Protein AF-A0A6A7ZV38-F1 (afdb_monomer_lite)

Secondary structure (DSSP, 8-state):
------------------HHHHHHHHHHHHHHHHHHHHHHHHHHHHHHHHHHHHHHHHHHHHHHHHHHHHH-GGGGS--HHHHHHHHHHHHHHHHHHHHHHHHHHHHHHHHHHTT--GGG-HHHHHHHHHHHHHHHHHHHT-HHHHHHHHHHGGGT--------S-HHHHHHHHHHHHHHHHHHHHHHHHHHHHHHHHHHHHHHTT-

pLDDT: mean 76.81, std 16.11, range [36.56, 96.31]

Foldseek 3Di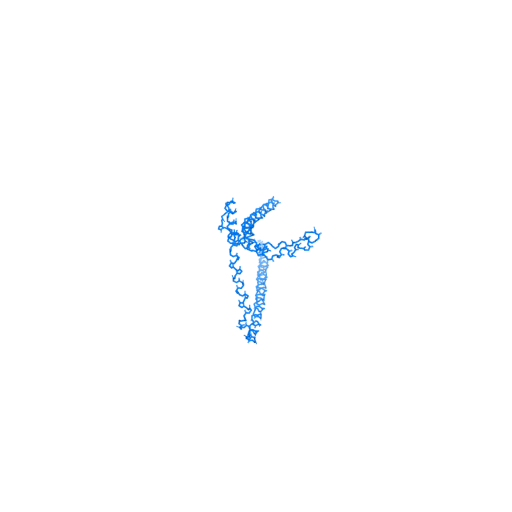:
DDDDDDDDDDDDPDDDDPPPVVVVVVVVVVVVVVVVVVVVVVVVVVVVVVVVVVVVVVVVVVVVVVVVCVVCVVVVVCDPVNVVVVVVVVVLVVVLVLLLVLLLVLQVVLCVVVVHDCVVVVVLSNVSSVQLSVVLCCLQVCVVVVVCVVVVVVVVPPDSPNCHDDPVSVVVSSVVSSVSSNVSNVVVVVVVVVVVVVVVVVVVVVD

Organism: Rhizobium meliloti (NCBI:txid382)

Sequence (207 aa):
MSIKQDAVADNKVAEFPHTESAAVADIVHDDAYFRERRAEYELRQAEIRKTMSMALVLGLIFTALFWISFHNPEIYLVKAETLTIINSGYNAIILLTIPFLLGVVGAISRLLLSGVRVIQEVSLVIGSGLMAAFSWVGIKSGVLMAVIAPHLEKQGLAEPAQISSSPSDFYTLMLVAVFVGMFSTNLYLFISQRVDQLSQKASDKRR

Structure (mmCIF, N/CA/C/O backbone):
data_AF-A0A6A7ZV38-F1
#
_entry.id   AF-A0A6A7ZV38-F1
#
loop_
_atom_site.group_PDB
_atom_site.id
_atom_site.type_symbol
_atom_site.label_atom_id
_atom_site.label_alt_id
_atom_site.label_comp_id
_atom_site.label_asym_id
_atom_site.label_entity_id
_atom_site.label_seq_id
_atom_site.pdbx_PDB_ins_code
_atom_site.Cartn_x
_atom_site.Cartn_y
_atom_site.Cartn_z
_atom_site.occupancy
_atom_site.B_iso_or_equiv
_atom_site.auth_seq_id
_atom_site.auth_comp_id
_atom_site.auth_asym_id
_atom_site.auth_atom_id
_atom_site.pdbx_PDB_model_num
ATOM 1 N N . MET A 1 1 ? 57.336 -57.965 -84.923 1.00 37.25 1 MET A N 1
ATOM 2 C CA . MET A 1 1 ? 57.913 -59.225 -84.412 1.00 37.25 1 MET A CA 1
ATOM 3 C C . MET A 1 1 ? 57.790 -59.186 -82.893 1.00 37.25 1 MET A C 1
ATOM 5 O O . MET A 1 1 ? 58.196 -58.198 -82.303 1.00 37.25 1 MET A O 1
ATOM 9 N N . SER A 1 2 ? 57.097 -60.176 -82.325 1.00 39.00 2 SER A N 1
ATOM 10 C CA . SER A 1 2 ? 56.878 -60.426 -80.883 1.00 39.00 2 SER A CA 1
ATOM 11 C C . SER A 1 2 ? 58.235 -60.658 -80.168 1.00 39.00 2 SER A C 1
ATOM 13 O O . SER A 1 2 ? 59.175 -61.054 -80.852 1.00 39.00 2 SER A O 1
ATOM 15 N N . ILE A 1 3 ? 58.448 -60.404 -78.865 1.00 36.56 3 ILE A N 1
ATOM 16 C CA . ILE A 1 3 ? 58.046 -61.252 -77.718 1.00 36.56 3 ILE A CA 1
ATOM 17 C C . ILE A 1 3 ? 58.396 -60.558 -76.363 1.00 36.56 3 ILE A C 1
ATOM 19 O O . ILE A 1 3 ? 59.478 -59.994 -76.250 1.00 36.56 3 ILE A O 1
ATOM 23 N N . LYS A 1 4 ? 57.467 -60.690 -75.385 1.00 39.62 4 LYS A N 1
ATOM 24 C CA . LYS A 1 4 ? 57.512 -60.776 -73.883 1.00 39.62 4 LYS A CA 1
ATOM 25 C C . LYS A 1 4 ? 58.485 -59.909 -73.055 1.00 39.62 4 LYS A C 1
ATOM 27 O O . LYS A 1 4 ? 59.674 -59.894 -73.318 1.00 39.62 4 LYS A O 1
ATOM 32 N N . GLN A 1 5 ? 58.008 -59.106 -72.089 1.00 44.09 5 GLN A N 1
ATOM 33 C CA . GLN A 1 5 ? 57.395 -59.408 -70.766 1.00 44.09 5 GLN A CA 1
ATOM 34 C C . GLN A 1 5 ? 58.452 -59.759 -69.710 1.00 44.09 5 GLN A C 1
ATOM 36 O O . GLN A 1 5 ? 59.044 -60.819 -69.812 1.00 44.09 5 GLN A O 1
ATOM 41 N N . ASP A 1 6 ? 58.600 -58.900 -68.693 1.00 38.12 6 ASP A N 1
ATOM 42 C CA . ASP A 1 6 ? 58.771 -59.324 -67.300 1.00 38.12 6 ASP A CA 1
ATOM 43 C C . ASP A 1 6 ? 58.322 -58.230 -66.324 1.00 38.12 6 ASP A C 1
ATOM 45 O O . ASP A 1 6 ? 58.411 -57.029 -66.584 1.00 38.12 6 ASP A O 1
ATOM 49 N N . ALA A 1 7 ? 57.720 -58.706 -65.242 1.00 46.41 7 ALA A N 1
ATOM 50 C CA . ALA A 1 7 ? 56.928 -57.979 -64.272 1.00 46.41 7 ALA A CA 1
ATOM 51 C C . ALA A 1 7 ? 57.782 -57.373 -63.152 1.00 46.41 7 ALA A C 1
ATOM 53 O O . ALA A 1 7 ? 58.710 -58.008 -62.661 1.00 46.41 7 ALA A O 1
ATOM 54 N N . VAL A 1 8 ? 57.376 -56.200 -62.662 1.00 42.84 8 VAL A N 1
ATOM 55 C CA . VAL A 1 8 ? 57.722 -55.734 -61.315 1.00 42.84 8 VAL A CA 1
ATOM 56 C C . VAL A 1 8 ? 56.426 -55.299 -60.645 1.00 42.84 8 VAL A C 1
ATOM 58 O O . VAL A 1 8 ? 55.775 -54.341 -61.057 1.00 42.84 8 VAL A O 1
ATOM 61 N N . ALA A 1 9 ? 56.015 -56.094 -59.663 1.00 46.62 9 ALA A N 1
ATOM 62 C CA . ALA A 1 9 ? 54.944 -55.773 -58.743 1.00 46.62 9 ALA A CA 1
ATOM 63 C C . ALA A 1 9 ? 55.458 -54.728 -57.747 1.00 46.62 9 ALA A C 1
ATOM 65 O O . ALA A 1 9 ? 56.475 -54.972 -57.104 1.00 46.62 9 ALA A O 1
ATOM 66 N N . ASP A 1 10 ? 54.749 -53.608 -57.595 1.00 41.06 10 ASP A N 1
ATOM 67 C CA . ASP A 1 10 ? 54.997 -52.684 -56.488 1.00 41.06 10 ASP A CA 1
ATOM 68 C C . ASP A 1 10 ? 53.673 -52.203 -55.871 1.00 41.06 10 ASP A C 1
ATOM 70 O O . ASP A 1 10 ? 52.928 -51.384 -56.409 1.00 41.06 10 ASP A O 1
ATOM 74 N N . ASN A 1 11 ? 53.334 -52.897 -54.788 1.00 43.78 11 ASN A N 1
ATOM 75 C CA . ASN A 1 11 ? 52.834 -52.377 -53.521 1.00 43.78 11 ASN A CA 1
ATOM 76 C C . ASN A 1 11 ? 51.779 -51.249 -53.551 1.00 43.78 11 ASN A C 1
ATOM 78 O O . ASN A 1 11 ? 52.063 -50.073 -53.326 1.00 43.78 11 ASN A O 1
ATOM 82 N N . LYS A 1 12 ? 50.502 -51.633 -53.687 1.00 41.28 12 LYS A N 1
ATOM 83 C CA . LYS A 1 12 ? 49.393 -50.814 -53.180 1.00 41.28 12 LYS A CA 1
ATOM 84 C C . LYS A 1 12 ? 49.306 -51.000 -51.666 1.00 41.28 12 LYS A C 1
ATOM 86 O O . LYS A 1 12 ? 48.693 -51.956 -51.196 1.00 41.28 12 LYS A O 1
ATOM 91 N N . VAL A 1 13 ? 49.913 -50.083 -50.918 1.00 47.19 13 VAL A N 1
ATOM 92 C CA . VAL A 1 13 ? 49.630 -49.910 -49.491 1.00 47.19 13 VAL A CA 1
ATOM 93 C C . VAL A 1 1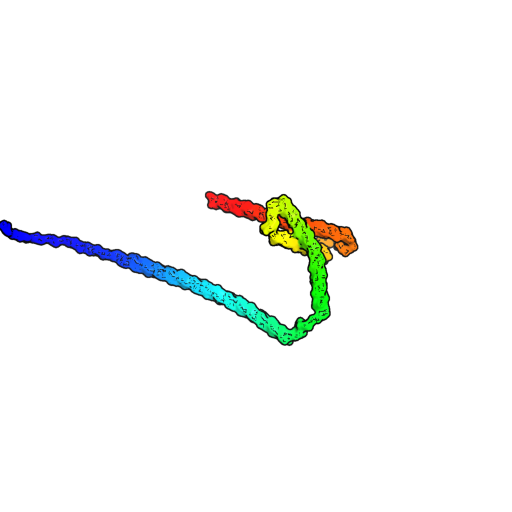3 ? 48.155 -49.530 -49.377 1.00 47.19 13 VAL A C 1
ATOM 95 O O . VAL A 1 13 ? 47.738 -48.473 -49.845 1.00 47.19 13 VAL A O 1
ATOM 98 N N . ALA A 1 14 ? 47.344 -50.435 -48.836 1.00 44.59 14 ALA A N 1
ATOM 99 C CA . ALA A 1 14 ? 45.970 -50.134 -48.479 1.00 44.59 14 ALA A CA 1
ATOM 100 C C . ALA A 1 14 ? 45.995 -49.170 -47.285 1.00 44.59 14 ALA A C 1
ATOM 102 O O . ALA A 1 14 ? 46.306 -49.574 -46.165 1.00 44.59 14 ALA A O 1
ATOM 103 N N . GLU A 1 15 ? 45.702 -47.892 -47.523 1.00 47.22 15 GLU A N 1
ATOM 104 C CA . GLU A 1 15 ? 45.299 -46.980 -46.455 1.00 47.22 15 GLU A CA 1
ATOM 105 C C . GLU A 1 15 ? 44.003 -47.522 -45.842 1.00 47.22 15 GLU A C 1
ATOM 107 O O . GLU A 1 15 ? 42.944 -47.538 -46.473 1.00 47.22 15 GLU A O 1
ATOM 112 N N . PHE A 1 16 ? 44.103 -48.029 -44.613 1.00 50.03 16 PHE A N 1
ATOM 113 C CA . PHE A 1 16 ? 42.939 -48.348 -43.799 1.00 50.03 16 PHE A CA 1
ATOM 114 C C . PHE A 1 16 ? 42.199 -47.040 -43.468 1.00 50.03 16 PHE A C 1
ATOM 116 O O . PHE A 1 16 ? 42.842 -46.078 -43.039 1.00 50.03 16 PHE A O 1
ATOM 123 N N . PRO A 1 17 ? 40.869 -46.963 -43.647 1.00 46.12 17 PRO A N 1
ATOM 124 C CA . PRO A 1 17 ? 40.121 -45.755 -43.333 1.00 46.12 17 PRO A CA 1
ATOM 125 C C . PRO A 1 17 ? 40.128 -45.502 -41.819 1.00 46.12 17 PRO A C 1
ATOM 127 O O . PRO A 1 17 ? 40.060 -46.435 -41.023 1.00 46.12 17 PRO A O 1
ATOM 130 N N . HIS A 1 18 ? 40.178 -44.226 -41.430 1.00 53.72 18 HIS A N 1
ATOM 131 C CA . HIS A 1 18 ? 40.079 -43.719 -40.057 1.00 53.72 18 HIS A CA 1
ATOM 132 C C . HIS A 1 18 ? 38.715 -44.034 -39.395 1.00 53.72 18 HIS A C 1
ATOM 134 O O . HIS A 1 18 ? 37.934 -43.134 -39.096 1.00 53.72 18 HIS A O 1
ATOM 140 N N . THR A 1 19 ? 38.391 -45.306 -39.167 1.00 53.84 19 THR A N 1
ATOM 141 C CA . THR A 1 19 ? 37.109 -45.738 -38.584 1.00 53.84 19 THR A CA 1
ATOM 142 C C . THR A 1 19 ? 37.076 -45.686 -37.055 1.00 53.84 19 THR A C 1
ATOM 144 O O . THR A 1 19 ? 36.001 -45.541 -36.484 1.00 53.84 19 THR A O 1
ATOM 147 N N . GLU A 1 20 ? 38.223 -45.728 -36.369 1.00 52.09 20 GLU A N 1
ATOM 148 C CA . GLU A 1 20 ? 38.265 -45.683 -34.894 1.00 52.09 20 GLU A CA 1
ATOM 149 C C . GLU A 1 20 ? 37.944 -44.296 -34.320 1.00 52.09 20 GLU A C 1
ATOM 151 O O . GLU A 1 20 ? 37.183 -44.184 -33.364 1.00 52.09 20 GLU A O 1
ATOM 156 N N . SER A 1 21 ? 38.457 -43.217 -34.922 1.00 55.50 21 SER A N 1
ATOM 157 C CA . SER A 1 21 ? 38.246 -41.857 -34.398 1.00 55.50 21 SER A CA 1
ATOM 158 C C . SER A 1 21 ? 36.798 -41.379 -34.534 1.00 55.50 21 SER A C 1
ATOM 160 O O . SER A 1 21 ? 36.332 -40.621 -33.687 1.00 55.50 21 SER A O 1
ATOM 162 N N . ALA A 1 22 ? 36.092 -41.804 -35.585 1.00 57.91 22 ALA A N 1
ATOM 163 C CA . ALA A 1 22 ? 34.686 -41.465 -35.789 1.00 57.91 22 ALA A CA 1
ATOM 164 C C . ALA A 1 22 ? 33.775 -42.270 -34.850 1.00 57.91 22 ALA A C 1
ATOM 166 O O . ALA A 1 22 ? 32.867 -41.701 -34.254 1.00 57.91 22 ALA A O 1
ATOM 167 N N . ALA A 1 23 ? 34.066 -43.560 -34.645 1.00 59.38 23 ALA A N 1
ATOM 168 C CA . ALA A 1 23 ? 33.309 -44.410 -33.728 1.00 59.38 23 ALA A CA 1
ATOM 169 C C . ALA A 1 23 ? 33.463 -43.975 -32.259 1.00 59.38 23 ALA A C 1
ATOM 171 O O . ALA A 1 23 ? 32.483 -43.938 -31.523 1.00 59.38 23 ALA A O 1
ATOM 172 N N . VAL A 1 24 ? 34.670 -43.590 -31.829 1.00 60.94 24 VAL A N 1
ATOM 173 C CA . VAL A 1 24 ? 34.899 -43.081 -30.464 1.00 60.94 24 VAL A CA 1
ATOM 174 C C . VAL A 1 24 ? 34.217 -41.725 -30.252 1.00 60.94 24 VAL A C 1
ATOM 176 O O . VAL A 1 24 ? 33.651 -41.495 -29.187 1.00 60.94 24 VAL A O 1
ATOM 179 N N . ALA A 1 25 ? 34.216 -40.842 -31.256 1.00 61.22 25 ALA A N 1
ATOM 180 C CA . ALA A 1 25 ? 33.513 -39.562 -31.177 1.00 61.22 25 ALA A CA 1
ATOM 181 C C . ALA A 1 25 ? 31.987 -39.735 -31.078 1.00 61.22 25 ALA A C 1
ATOM 183 O O . ALA A 1 25 ? 31.352 -39.026 -30.301 1.00 61.22 25 ALA A O 1
ATOM 184 N N . ASP A 1 26 ? 31.419 -40.698 -31.806 1.00 61.78 26 ASP A N 1
ATOM 185 C CA . ASP A 1 26 ? 29.984 -41.002 -31.784 1.00 61.78 26 ASP A CA 1
ATOM 186 C C . ASP A 1 26 ? 29.557 -41.600 -30.430 1.00 61.78 26 ASP A C 1
ATOM 188 O O . ASP A 1 26 ? 28.595 -41.143 -29.822 1.00 61.78 26 ASP A O 1
ATOM 192 N N . ILE A 1 27 ? 30.354 -42.518 -29.865 1.00 61.56 27 ILE A N 1
ATOM 193 C CA . ILE A 1 27 ? 30.115 -43.095 -28.526 1.00 61.56 27 ILE A CA 1
ATOM 194 C C . ILE A 1 27 ? 30.203 -42.025 -27.422 1.00 61.56 27 ILE A C 1
ATOM 196 O O . ILE A 1 27 ? 29.405 -42.027 -26.485 1.00 61.56 27 ILE A O 1
ATOM 200 N N . VAL A 1 28 ? 31.164 -41.098 -27.515 1.00 67.06 28 VAL A N 1
ATOM 201 C CA . VAL A 1 28 ? 31.314 -39.992 -26.551 1.00 67.06 28 VAL A CA 1
ATOM 202 C C . VAL A 1 28 ? 30.178 -38.974 -26.691 1.00 67.06 28 VAL A C 1
ATOM 204 O O . VAL A 1 28 ? 29.719 -38.432 -25.683 1.00 67.06 28 VAL A O 1
ATOM 207 N N . HIS A 1 29 ? 29.701 -38.723 -27.912 1.00 68.12 29 HIS A N 1
ATOM 208 C CA . HIS A 1 29 ? 28.558 -37.849 -28.166 1.00 68.12 29 HIS A CA 1
ATOM 209 C C . HIS A 1 29 ? 27.253 -38.449 -27.623 1.00 68.12 29 HIS A C 1
ATOM 211 O O . HIS A 1 29 ? 26.478 -37.747 -26.973 1.00 68.12 29 HIS A O 1
ATOM 217 N N . ASP A 1 30 ? 27.060 -39.753 -27.806 1.00 71.62 30 ASP A N 1
ATOM 218 C CA . ASP A 1 30 ? 25.899 -40.499 -27.326 1.00 71.62 30 ASP A CA 1
ATOM 219 C C . ASP A 1 30 ? 25.872 -40.570 -25.783 1.00 71.62 30 ASP A C 1
ATOM 221 O O . ASP A 1 30 ? 24.863 -40.249 -25.152 1.00 71.62 30 ASP A O 1
ATOM 225 N N . ASP A 1 31 ? 27.008 -40.848 -25.129 1.00 76.19 31 ASP A N 1
ATOM 226 C CA . ASP A 1 31 ? 27.116 -40.832 -23.658 1.00 76.19 31 ASP A CA 1
ATOM 227 C C . ASP A 1 31 ? 26.886 -39.425 -23.070 1.00 76.19 31 ASP A C 1
ATOM 229 O O . ASP A 1 31 ? 26.183 -39.274 -22.067 1.00 76.19 31 ASP A O 1
ATOM 233 N N . ALA A 1 32 ? 27.405 -38.369 -23.708 1.00 76.88 32 ALA A N 1
ATOM 234 C CA . ALA A 1 32 ? 27.145 -36.989 -23.292 1.00 76.88 32 ALA A CA 1
ATOM 235 C C . ALA A 1 32 ? 25.654 -36.622 -23.418 1.00 76.88 32 ALA A C 1
ATOM 237 O O . ALA A 1 32 ? 25.078 -36.065 -22.479 1.00 76.88 32 ALA A O 1
ATOM 238 N N . TYR A 1 33 ? 25.013 -37.013 -24.523 1.00 77.62 33 TYR A N 1
ATOM 239 C CA . TYR A 1 33 ? 23.586 -36.808 -24.766 1.00 77.62 33 TYR A CA 1
ATOM 240 C C . TYR A 1 33 ? 22.706 -37.523 -23.728 1.00 77.62 33 TYR A C 1
ATOM 242 O O . TYR A 1 33 ? 21.754 -36.948 -23.186 1.00 77.62 33 TYR A O 1
ATOM 250 N N . PHE A 1 34 ? 23.037 -38.770 -23.382 1.00 77.56 34 PHE A N 1
ATOM 251 C CA . PHE A 1 34 ? 22.307 -39.514 -22.357 1.00 77.56 34 PHE A CA 1
ATOM 252 C C . PHE A 1 34 ? 22.518 -38.958 -20.948 1.00 77.56 34 PHE A C 1
ATOM 254 O O . PHE A 1 34 ? 21.582 -38.995 -20.143 1.00 77.56 34 PHE A O 1
ATOM 261 N N . ARG A 1 35 ? 23.705 -38.433 -20.627 1.00 80.69 35 ARG A N 1
ATOM 262 C CA . ARG A 1 35 ? 23.976 -37.779 -19.335 1.00 80.69 35 ARG A CA 1
ATOM 263 C C . ARG A 1 35 ? 23.187 -36.488 -19.174 1.00 80.69 35 ARG A C 1
ATOM 265 O O . ARG A 1 35 ? 22.591 -36.287 -18.118 1.00 80.69 35 ARG A O 1
ATOM 272 N N . GLU A 1 36 ? 23.131 -35.662 -20.214 1.00 81.38 36 GLU A N 1
ATOM 273 C CA . GLU A 1 36 ? 22.367 -34.412 -20.210 1.00 81.38 36 GLU A CA 1
ATOM 274 C C . GLU A 1 36 ? 20.868 -34.681 -20.031 1.00 81.38 36 GLU A C 1
ATOM 276 O O . GLU A 1 36 ? 20.247 -34.145 -19.112 1.00 81.38 36 GLU A O 1
ATOM 281 N N . ARG A 1 37 ? 20.304 -35.632 -20.791 1.00 79.19 37 ARG A N 1
ATOM 282 C CA . ARG A 1 37 ? 18.911 -36.056 -20.594 1.00 79.19 37 ARG A CA 1
ATOM 283 C C . ARG A 1 37 ? 18.647 -36.582 -19.182 1.00 79.19 37 ARG A C 1
ATOM 285 O O . ARG A 1 37 ? 17.619 -36.246 -18.601 1.00 79.19 37 ARG A O 1
ATOM 292 N N . ARG A 1 38 ? 19.532 -37.408 -18.608 1.00 80.06 38 ARG A N 1
ATOM 293 C CA . ARG A 1 38 ? 19.364 -37.930 -17.235 1.00 80.06 38 ARG A CA 1
ATOM 294 C C . ARG A 1 38 ? 19.361 -36.810 -16.197 1.00 80.06 38 ARG A C 1
ATOM 296 O O . ARG A 1 38 ? 18.493 -36.822 -15.328 1.00 80.06 38 ARG A O 1
ATOM 303 N N . ALA A 1 39 ? 20.253 -35.830 -16.329 1.00 81.31 39 ALA A N 1
ATOM 304 C CA . ALA A 1 39 ? 20.282 -34.662 -15.453 1.00 81.31 39 ALA A CA 1
ATOM 305 C C . ALA A 1 39 ? 18.973 -33.855 -15.540 1.00 81.31 39 ALA A C 1
ATOM 307 O O . ALA A 1 39 ? 18.400 -33.492 -14.512 1.00 81.31 39 ALA A O 1
ATOM 308 N N . GLU A 1 40 ? 18.434 -33.649 -16.746 1.00 82.56 40 GLU A N 1
ATOM 309 C CA . GLU A 1 40 ? 17.125 -33.008 -16.922 1.00 82.56 40 GLU A CA 1
ATOM 310 C C . GLU A 1 40 ? 15.983 -33.805 -16.272 1.00 82.56 40 GLU A C 1
ATOM 312 O O . GLU A 1 40 ? 15.099 -33.219 -15.639 1.00 82.56 40 GLU A O 1
ATOM 317 N N . TYR A 1 41 ? 15.987 -35.138 -16.389 1.00 79.94 41 TYR A N 1
ATOM 318 C CA . TYR A 1 41 ? 14.980 -35.988 -15.747 1.00 79.94 41 TYR A CA 1
ATOM 319 C C . TYR A 1 41 ? 15.070 -35.941 -14.216 1.00 79.94 41 TYR A C 1
ATOM 321 O O . TYR A 1 41 ? 14.032 -35.884 -13.555 1.00 79.94 41 TYR A O 1
ATOM 329 N N . GLU A 1 42 ? 16.272 -35.922 -13.639 1.00 84.50 42 GLU A N 1
ATOM 330 C CA . GLU A 1 42 ? 16.474 -35.830 -12.188 1.00 84.50 42 GLU A CA 1
ATOM 331 C C . GLU A 1 42 ? 16.011 -34.483 -11.622 1.00 84.50 42 GLU A C 1
ATOM 333 O O . GLU A 1 42 ? 15.330 -34.452 -10.590 1.00 84.50 42 GLU A O 1
ATOM 338 N N . LEU A 1 43 ? 16.296 -33.380 -12.325 1.00 84.06 43 LEU A N 1
ATOM 339 C CA . LEU A 1 43 ? 15.819 -32.043 -11.964 1.00 84.06 43 LEU A CA 1
ATOM 340 C C . LEU A 1 43 ? 14.289 -31.965 -12.020 1.00 84.06 43 LEU A C 1
ATOM 342 O O . LEU A 1 43 ? 13.661 -31.559 -11.040 1.00 84.06 43 LEU A O 1
ATOM 346 N N . ARG A 1 44 ? 13.668 -32.455 -13.102 1.00 81.88 44 ARG A N 1
ATOM 347 C CA . ARG A 1 44 ? 12.200 -32.516 -13.219 1.00 81.88 44 ARG A CA 1
ATOM 348 C C . ARG A 1 44 ? 11.576 -33.381 -12.126 1.00 81.88 44 ARG A C 1
ATOM 350 O O . ARG A 1 44 ? 10.562 -33.003 -11.548 1.00 81.88 44 ARG A O 1
ATOM 357 N N . GLN A 1 45 ? 12.177 -34.521 -11.785 1.00 81.44 45 GLN A N 1
ATOM 358 C CA . GLN A 1 45 ? 11.695 -35.361 -10.683 1.00 81.44 45 GLN A CA 1
ATOM 359 C C . GLN A 1 45 ? 11.868 -34.694 -9.312 1.00 81.44 45 GLN A C 1
ATOM 361 O O . GLN A 1 45 ? 11.042 -34.899 -8.421 1.00 81.44 45 GLN A O 1
ATOM 366 N N . ALA A 1 46 ? 12.920 -33.902 -9.100 1.00 83.44 46 ALA A N 1
ATOM 367 C CA . ALA A 1 46 ? 13.090 -33.117 -7.880 1.00 83.44 46 ALA A CA 1
ATOM 368 C C . ALA A 1 46 ? 12.035 -32.004 -7.768 1.00 83.44 46 ALA A C 1
ATOM 370 O O . ALA A 1 46 ? 11.425 -31.850 -6.709 1.00 83.44 46 ALA A O 1
ATOM 371 N N . GLU A 1 47 ? 11.752 -31.290 -8.859 1.00 85.81 47 GLU A N 1
ATOM 372 C CA . GLU A 1 47 ? 10.707 -30.261 -8.914 1.00 85.81 47 GLU A CA 1
ATOM 373 C C . GLU A 1 47 ? 9.308 -30.841 -8.704 1.00 85.81 47 GLU A C 1
ATOM 375 O O . GLU A 1 47 ? 8.534 -30.303 -7.909 1.00 85.81 47 GLU A O 1
ATOM 380 N N . ILE A 1 48 ? 8.992 -31.974 -9.339 1.00 85.44 48 ILE A N 1
ATOM 381 C CA . ILE A 1 48 ? 7.711 -32.667 -9.157 1.00 85.44 48 ILE A CA 1
ATOM 382 C C . ILE A 1 48 ? 7.564 -33.141 -7.710 1.00 85.44 48 ILE A C 1
ATOM 384 O O . ILE A 1 48 ? 6.524 -32.905 -7.103 1.00 85.44 48 ILE A O 1
ATOM 388 N N . ARG A 1 49 ? 8.601 -33.742 -7.107 1.00 85.00 49 ARG A N 1
ATOM 389 C CA . ARG A 1 49 ? 8.562 -34.165 -5.694 1.00 85.00 49 ARG A CA 1
ATOM 390 C C . ARG A 1 49 ? 8.386 -32.988 -4.741 1.00 85.00 49 ARG A C 1
ATOM 392 O O . ARG A 1 49 ? 7.610 -33.100 -3.798 1.00 85.00 49 ARG A O 1
ATOM 399 N N . LYS A 1 50 ? 9.060 -31.863 -4.992 1.00 86.75 50 LYS A N 1
ATOM 400 C CA . LYS A 1 50 ? 8.929 -30.634 -4.196 1.00 86.75 50 LYS A CA 1
ATOM 401 C C . LYS A 1 50 ? 7.540 -30.010 -4.333 1.00 86.75 50 LYS A C 1
ATOM 403 O O . LYS A 1 50 ? 6.953 -29.580 -3.347 1.00 86.75 50 LYS A O 1
ATOM 408 N N . THR A 1 51 ? 7.000 -29.981 -5.545 1.00 88.12 51 THR A N 1
ATOM 409 C CA . THR A 1 51 ? 5.649 -29.469 -5.807 1.00 88.12 51 THR A CA 1
ATOM 410 C C . THR A 1 51 ? 4.602 -30.375 -5.167 1.00 88.12 51 THR A C 1
ATOM 412 O O . THR A 1 51 ? 3.675 -29.891 -4.527 1.00 88.12 51 THR A O 1
ATOM 415 N N . MET A 1 52 ? 4.788 -31.693 -5.254 1.00 90.00 52 MET A N 1
ATOM 416 C CA . MET A 1 52 ? 3.913 -32.687 -4.640 1.00 90.00 52 MET A CA 1
ATOM 417 C C . MET A 1 52 ? 3.969 -32.637 -3.110 1.00 90.00 52 MET A C 1
ATOM 419 O O . MET A 1 52 ? 2.925 -32.713 -2.470 1.00 90.00 52 MET A O 1
ATOM 423 N N . SER A 1 53 ? 5.148 -32.451 -2.507 1.00 87.94 53 SER A N 1
ATOM 424 C CA . SER A 1 53 ? 5.265 -32.290 -1.053 1.00 87.94 53 SER A CA 1
ATOM 425 C C . SER A 1 53 ? 4.645 -30.977 -0.573 1.00 87.94 53 SER A C 1
ATOM 427 O O . SER A 1 53 ? 3.927 -30.979 0.423 1.00 87.94 53 SER A O 1
ATOM 429 N N . MET A 1 54 ? 4.828 -29.874 -1.306 1.00 89.44 54 MET A N 1
ATOM 430 C CA . MET A 1 54 ? 4.177 -28.596 -1.005 1.00 89.44 54 MET A CA 1
ATOM 431 C C . MET A 1 54 ? 2.651 -28.693 -1.123 1.00 89.44 54 MET A C 1
ATOM 433 O O . MET A 1 54 ? 1.941 -28.238 -0.227 1.00 89.44 54 MET A O 1
ATOM 437 N N . ALA A 1 55 ? 2.145 -29.335 -2.179 1.00 92.56 55 ALA A N 1
ATOM 438 C CA . ALA A 1 55 ? 0.718 -29.583 -2.369 1.00 92.56 55 ALA A CA 1
ATOM 439 C C . ALA A 1 55 ? 0.139 -30.492 -1.274 1.00 92.56 55 ALA A C 1
ATOM 441 O O . ALA A 1 55 ? -0.961 -30.239 -0.792 1.00 92.56 55 ALA A O 1
ATOM 442 N N . LEU A 1 56 ? 0.886 -31.508 -0.834 1.00 93.38 56 LEU A N 1
ATOM 443 C CA . LEU A 1 56 ? 0.476 -32.408 0.243 1.00 93.38 56 LEU A CA 1
ATOM 444 C C . LEU A 1 56 ? 0.409 -31.691 1.594 1.00 93.38 56 LEU A C 1
ATOM 446 O O . LEU A 1 56 ? -0.560 -31.881 2.323 1.00 93.38 56 LEU A O 1
ATOM 450 N N . VAL A 1 57 ? 1.385 -30.836 1.916 1.00 93.44 57 VAL A N 1
ATOM 451 C CA . VAL A 1 57 ? 1.353 -30.012 3.137 1.00 93.44 57 VAL A CA 1
ATOM 452 C C . VAL A 1 57 ? 0.161 -29.055 3.108 1.00 93.44 57 VAL A C 1
ATOM 454 O O . VAL A 1 57 ? -0.590 -28.989 4.079 1.00 93.44 57 VAL A O 1
ATOM 457 N N . LEU A 1 58 ? -0.062 -28.363 1.987 1.00 92.62 58 LEU A N 1
ATOM 458 C CA . LEU A 1 58 ? -1.230 -27.497 1.799 1.00 92.62 58 LEU A CA 1
ATOM 459 C C . LEU A 1 58 ? -2.545 -28.271 1.938 1.00 92.62 58 LEU A C 1
ATOM 461 O O . LEU A 1 58 ? -3.443 -27.821 2.645 1.00 92.62 58 LEU A O 1
ATOM 465 N N . GLY A 1 59 ? -2.642 -29.449 1.322 1.00 94.12 59 GLY A N 1
ATOM 466 C CA . GLY A 1 59 ? -3.807 -30.325 1.422 1.00 94.12 59 GLY A CA 1
ATOM 467 C C . GLY A 1 59 ? -4.058 -30.810 2.849 1.00 94.12 59 GLY A C 1
ATOM 468 O O . GLY A 1 59 ? -5.200 -30.799 3.305 1.00 94.12 59 GLY A O 1
ATOM 469 N N . LEU A 1 60 ? -3.005 -31.166 3.591 1.00 93.12 60 LEU A N 1
ATOM 470 C CA . LEU A 1 60 ? -3.098 -31.554 5.001 1.00 93.12 60 LEU A CA 1
ATOM 471 C C . LEU A 1 60 ? -3.604 -30.407 5.873 1.00 93.12 60 LEU A C 1
ATOM 473 O O . LEU A 1 60 ? -4.504 -30.619 6.682 1.00 93.12 60 LEU A O 1
ATOM 477 N N . ILE A 1 61 ? -3.077 -29.195 5.678 1.00 93.12 61 ILE A N 1
ATOM 478 C CA . ILE A 1 61 ? -3.551 -27.996 6.381 1.00 93.12 61 ILE A CA 1
ATOM 479 C C . ILE A 1 61 ? -5.033 -27.768 6.076 1.00 93.12 61 ILE A C 1
ATOM 481 O O . ILE A 1 61 ? -5.825 -27.582 6.996 1.00 93.12 61 ILE A O 1
ATOM 485 N N . PHE A 1 62 ? -5.430 -27.837 4.805 1.00 93.44 62 PHE A N 1
ATOM 486 C CA . PHE A 1 62 ? -6.820 -27.631 4.400 1.00 93.44 62 PHE A CA 1
ATOM 487 C C . PHE A 1 62 ? -7.758 -28.679 5.007 1.00 93.44 62 PHE A C 1
ATOM 489 O O . PHE A 1 62 ? -8.826 -28.339 5.508 1.00 93.44 62 PHE A O 1
ATOM 496 N N . THR A 1 63 ? -7.337 -29.943 5.023 1.00 90.94 63 THR A N 1
ATOM 497 C CA . THR A 1 63 ? -8.109 -31.052 5.600 1.00 90.94 63 THR A CA 1
ATOM 498 C C . THR A 1 63 ? -8.225 -30.914 7.116 1.00 90.94 63 THR A C 1
ATOM 500 O O . THR A 1 63 ? -9.306 -31.107 7.664 1.00 90.94 63 THR A O 1
ATOM 503 N N . ALA A 1 64 ? -7.145 -30.524 7.799 1.00 88.25 64 ALA A N 1
ATOM 504 C CA . ALA A 1 64 ? -7.154 -30.265 9.235 1.00 88.25 64 ALA A CA 1
ATOM 505 C C . ALA A 1 64 ? -8.083 -29.097 9.592 1.00 88.25 64 ALA A C 1
ATOM 507 O O . ALA A 1 64 ? -8.896 -29.219 10.505 1.00 88.25 64 ALA A O 1
ATOM 508 N N . LEU A 1 65 ? -8.020 -27.994 8.838 1.00 88.56 65 LEU A N 1
ATOM 509 C CA . LEU A 1 65 ? -8.932 -26.862 9.003 1.00 88.56 65 LEU A CA 1
ATOM 510 C C . LEU A 1 65 ? -10.384 -27.282 8.772 1.00 88.56 65 LEU A C 1
ATOM 512 O O . LEU A 1 65 ? -11.241 -26.955 9.585 1.00 88.56 65 LEU A O 1
ATOM 516 N N . PHE A 1 66 ? -10.657 -28.049 7.715 1.00 87.94 66 PHE A N 1
ATOM 517 C CA . PHE A 1 66 ? -11.997 -28.548 7.408 1.00 87.94 66 PHE A CA 1
ATOM 518 C C . PHE A 1 66 ? -12.532 -29.464 8.517 1.00 87.94 66 PHE A C 1
ATOM 520 O O . PHE A 1 66 ? -13.674 -29.314 8.943 1.00 87.94 66 PHE A O 1
ATOM 527 N N . TRP A 1 67 ? -11.690 -30.354 9.047 1.00 88.44 67 TRP A N 1
ATOM 528 C CA . TRP A 1 67 ? -12.027 -31.225 10.173 1.00 88.44 67 TRP A CA 1
ATOM 529 C C . TRP A 1 67 ? -12.359 -30.426 11.439 1.00 88.44 67 TRP A C 1
ATOM 531 O O . TRP A 1 67 ? -13.395 -30.661 12.061 1.00 88.44 67 TRP A O 1
ATOM 541 N N . ILE A 1 68 ? -11.523 -29.442 11.791 1.00 85.00 68 ILE A N 1
ATOM 542 C CA . ILE A 1 68 ? -11.758 -28.526 12.919 1.00 85.00 68 ILE A CA 1
ATOM 543 C C . ILE A 1 68 ? -13.082 -27.781 12.730 1.00 85.00 68 ILE A C 1
ATOM 545 O O . ILE A 1 68 ? -13.856 -27.673 13.680 1.00 85.00 68 ILE A O 1
ATOM 549 N N . SER A 1 69 ? -13.359 -27.327 11.509 1.00 85.12 69 SER A N 1
ATOM 550 C CA . SER A 1 69 ? -14.587 -26.622 11.149 1.00 85.12 69 SER A CA 1
ATOM 551 C C . SER A 1 69 ? -15.838 -27.479 11.350 1.00 85.12 69 SER A C 1
ATOM 553 O O . SER A 1 69 ? -16.802 -27.025 11.956 1.00 85.12 69 SER A O 1
ATOM 555 N N . PHE A 1 70 ? -15.826 -28.736 10.895 1.00 80.56 70 PHE A N 1
ATOM 556 C CA . PHE A 1 70 ? -16.965 -29.648 11.048 1.00 80.56 70 PHE A CA 1
ATOM 557 C C . PHE A 1 70 ? -17.203 -30.069 12.500 1.00 80.56 70 PHE A C 1
ATOM 559 O O . PHE A 1 70 ? -18.350 -30.228 12.910 1.00 80.56 70 PHE A O 1
ATOM 566 N N . HIS A 1 71 ? -16.136 -30.256 13.280 1.00 81.12 71 HIS A N 1
ATOM 567 C CA . HIS A 1 71 ? -16.252 -30.702 14.670 1.00 81.12 71 HIS A CA 1
ATOM 568 C C . HIS A 1 71 ? -16.598 -29.573 15.650 1.00 81.12 71 HIS A C 1
ATOM 570 O O . HIS A 1 71 ? -17.045 -29.848 16.759 1.00 81.12 71 HIS A O 1
ATOM 576 N N . ASN A 1 72 ? -16.420 -28.311 15.247 1.00 75.31 72 ASN A N 1
ATOM 577 C CA . ASN A 1 72 ? -16.708 -27.139 16.070 1.00 75.31 72 ASN A CA 1
ATOM 578 C C . ASN A 1 72 ? -17.725 -26.225 15.360 1.00 75.31 72 ASN A C 1
ATOM 580 O O . ASN A 1 72 ? -17.364 -25.152 14.868 1.00 75.31 72 ASN A O 1
ATOM 584 N N . PRO A 1 73 ? -19.016 -26.606 15.322 1.00 68.69 73 PRO A N 1
ATOM 585 C CA . PRO A 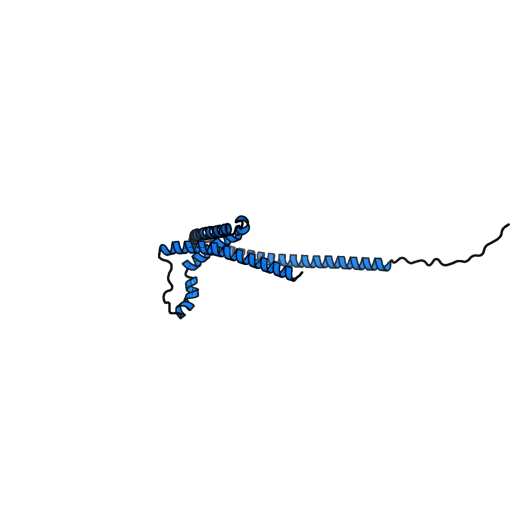1 73 ? -20.057 -25.801 14.682 1.00 68.69 73 PRO A CA 1
ATOM 586 C C . PRO A 1 73 ? -20.246 -24.424 15.345 1.00 68.69 73 PRO A C 1
ATOM 588 O O . PRO A 1 73 ? -20.755 -23.499 14.714 1.00 68.69 73 PRO A O 1
ATOM 591 N N . GLU A 1 74 ? -19.779 -24.250 16.587 1.00 69.50 74 GLU A N 1
ATOM 592 C CA . GLU A 1 74 ? -19.771 -22.965 17.297 1.00 69.50 74 GLU A CA 1
ATOM 593 C C . GLU A 1 74 ? -18.887 -21.891 16.642 1.00 69.50 74 GLU A C 1
ATOM 595 O O . GLU A 1 74 ? -19.093 -20.706 16.898 1.00 69.50 74 GLU A O 1
ATOM 600 N N . ILE A 1 75 ? -17.938 -22.264 15.771 1.00 63.75 75 ILE A N 1
ATOM 601 C CA . ILE A 1 75 ? -17.117 -21.304 15.009 1.00 63.75 75 ILE A CA 1
ATOM 602 C C . ILE A 1 75 ? -17.982 -20.525 14.000 1.00 63.75 75 ILE A C 1
ATOM 604 O O . ILE A 1 75 ? -17.670 -19.387 13.655 1.00 63.75 75 ILE A O 1
ATOM 608 N N . TYR A 1 76 ? -19.096 -21.111 13.549 1.00 65.88 76 TYR A N 1
ATOM 609 C CA . TYR A 1 76 ? -20.024 -20.483 12.605 1.00 65.88 76 TYR A CA 1
ATOM 610 C C . TYR A 1 76 ? -21.116 -19.650 13.279 1.00 65.88 76 TYR A C 1
ATOM 612 O O . TYR A 1 76 ? -21.830 -18.907 12.602 1.00 65.88 76 TYR A O 1
ATOM 620 N N . LEU A 1 77 ? -21.250 -19.743 14.605 1.00 71.00 77 LEU A N 1
ATOM 621 C CA . LEU A 1 77 ? -22.107 -18.841 15.358 1.00 71.00 77 LEU A CA 1
ATOM 622 C C . LEU A 1 77 ? -21.394 -17.496 15.456 1.00 71.00 77 LEU A C 1
ATOM 624 O O . LEU A 1 77 ? -20.448 -17.325 16.224 1.00 71.00 77 LEU A O 1
ATOM 628 N N . VAL A 1 78 ? -21.851 -16.536 14.652 1.00 68.81 78 VAL A N 1
ATOM 629 C CA . VAL A 1 78 ? -21.352 -15.162 14.690 1.00 68.81 78 VAL A CA 1
ATOM 630 C C . VAL A 1 78 ? -21.668 -14.579 16.066 1.00 68.81 78 VAL A C 1
ATOM 632 O O . VAL A 1 78 ? -22.792 -14.162 16.349 1.00 68.81 78 VAL A O 1
ATOM 635 N N . LYS A 1 79 ? -20.666 -14.575 16.947 1.00 78.06 79 LYS A N 1
ATOM 636 C CA . LYS A 1 79 ? -20.771 -13.979 18.277 1.00 78.06 79 LYS A CA 1
ATOM 637 C C . LYS A 1 79 ? -20.948 -12.469 18.132 1.00 78.06 79 LYS A C 1
ATOM 639 O O . LYS A 1 79 ? -20.410 -11.853 17.209 1.00 78.06 79 LYS A O 1
ATOM 644 N N . ALA A 1 80 ? -21.656 -11.855 19.078 1.00 79.00 80 ALA A N 1
ATOM 645 C CA . ALA A 1 80 ? -21.818 -10.400 19.119 1.00 79.00 80 ALA A CA 1
ATOM 646 C C . ALA A 1 80 ? -20.458 -9.669 19.104 1.00 79.00 80 ALA A C 1
ATOM 648 O O . ALA A 1 80 ? -20.308 -8.640 18.453 1.00 79.00 80 ALA A O 1
ATOM 649 N N . GLU A 1 81 ? -19.440 -10.260 19.732 1.00 82.31 81 GLU A N 1
ATOM 650 C CA . GLU A 1 81 ? -18.060 -9.772 19.707 1.00 82.31 81 GLU A CA 1
ATOM 651 C C . GLU A 1 81 ? -17.471 -9.730 18.284 1.00 82.31 81 GLU A C 1
ATOM 653 O O . GLU A 1 81 ? -16.893 -8.724 17.870 1.00 82.31 81 GLU A O 1
ATOM 658 N N . THR A 1 82 ? -17.694 -10.762 17.470 1.00 81.88 82 THR A N 1
ATOM 659 C CA . THR A 1 82 ? -17.245 -10.790 16.071 1.00 81.88 82 THR A CA 1
ATOM 660 C C . THR A 1 82 ? -17.908 -9.683 15.250 1.00 81.88 82 THR A C 1
ATOM 662 O O . THR A 1 82 ? -17.232 -9.018 14.467 1.00 81.88 82 THR A O 1
ATOM 665 N N . LEU A 1 83 ? -19.201 -9.412 15.473 1.00 81.12 83 LEU A N 1
ATOM 666 C CA . LEU A 1 83 ? -19.896 -8.287 14.833 1.00 81.12 83 LEU A CA 1
ATOM 667 C C . LEU A 1 83 ? -19.299 -6.939 15.242 1.00 81.12 83 LEU A C 1
ATOM 669 O O . LEU A 1 83 ? -19.134 -6.068 14.389 1.00 81.12 83 LEU A O 1
ATOM 673 N N . THR A 1 84 ? -18.930 -6.765 16.514 1.00 85.00 84 THR A N 1
ATOM 674 C CA . THR A 1 84 ? -18.275 -5.526 16.961 1.00 85.00 84 THR A CA 1
ATOM 675 C C . THR A 1 84 ? -16.905 -5.334 16.319 1.00 85.00 84 THR A C 1
ATOM 677 O O . THR A 1 84 ? -16.603 -4.229 15.875 1.00 85.00 84 THR A O 1
ATOM 680 N N . ILE A 1 85 ? -16.111 -6.399 16.179 1.00 86.19 85 ILE A N 1
ATOM 681 C CA . ILE A 1 85 ? -14.804 -6.345 15.511 1.00 86.19 85 ILE A CA 1
ATOM 682 C C . ILE A 1 85 ? -14.971 -5.991 14.031 1.00 86.19 85 ILE A C 1
ATOM 684 O O . ILE A 1 85 ? -14.269 -5.111 13.535 1.00 86.19 85 ILE A O 1
ATOM 688 N N . ILE A 1 86 ? -15.922 -6.620 13.334 1.00 85.50 86 ILE A N 1
ATOM 689 C CA . ILE A 1 86 ? -16.204 -6.331 11.921 1.00 85.50 86 ILE A CA 1
ATOM 690 C C . ILE A 1 86 ? -16.632 -4.870 11.746 1.00 85.50 86 ILE A C 1
ATOM 692 O O . ILE A 1 86 ? -16.108 -4.178 10.874 1.00 85.50 86 ILE A O 1
ATOM 696 N N . ASN A 1 87 ? -17.538 -4.379 12.593 1.00 86.00 87 ASN A N 1
ATOM 697 C CA . ASN A 1 87 ? -18.014 -2.999 12.529 1.00 86.00 87 ASN A CA 1
ATOM 698 C C . ASN A 1 87 ? -16.892 -1.988 12.821 1.00 86.00 87 ASN A C 1
ATOM 700 O O . ASN A 1 87 ? -16.729 -1.006 12.098 1.00 86.00 87 ASN A O 1
ATOM 704 N N . SER A 1 88 ? -16.064 -2.255 13.833 1.00 84.31 88 SER A N 1
ATOM 705 C CA . SER A 1 88 ? -14.889 -1.431 14.129 1.00 84.31 88 SER A CA 1
ATOM 706 C C . SER A 1 88 ? -13.873 -1.449 12.986 1.00 84.31 88 SER A C 1
ATOM 708 O O . SER A 1 88 ? -13.326 -0.401 12.646 1.00 84.31 88 SER A O 1
ATOM 710 N N . GLY A 1 89 ? -13.654 -2.602 12.348 1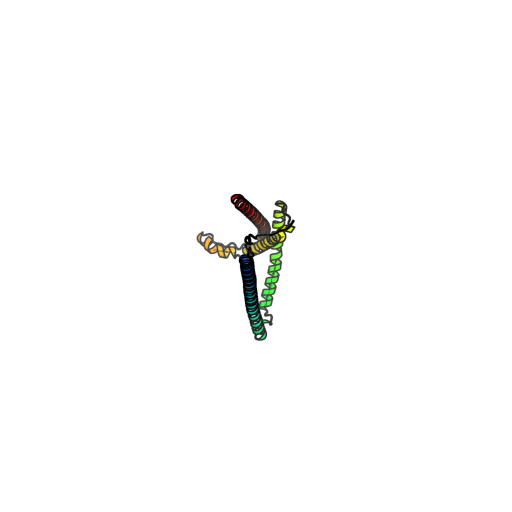.00 85.88 89 GLY A N 1
ATOM 711 C CA . GLY A 1 89 ? -12.801 -2.726 11.165 1.00 85.88 89 GLY A CA 1
ATOM 712 C C . GLY A 1 89 ? -13.332 -1.924 9.978 1.00 85.88 89 GLY A C 1
ATOM 713 O O . GLY A 1 89 ? -12.580 -1.188 9.344 1.00 85.88 89 GLY A O 1
ATOM 714 N N . TYR A 1 90 ? -14.637 -1.985 9.718 1.00 87.12 90 TYR A N 1
ATOM 715 C CA . TYR A 1 90 ? -15.282 -1.197 8.668 1.00 87.12 90 TYR A CA 1
ATOM 716 C C . TYR A 1 90 ? -15.155 0.311 8.922 1.00 87.12 90 TYR A C 1
ATOM 718 O O . TYR A 1 90 ? -14.741 1.063 8.038 1.00 87.12 90 TYR A O 1
ATOM 726 N N . ASN A 1 91 ? -15.421 0.752 10.153 1.00 85.19 91 ASN A N 1
ATOM 727 C CA . ASN A 1 91 ? -15.243 2.148 10.542 1.00 85.19 91 ASN A CA 1
ATOM 728 C C . ASN A 1 91 ? -13.776 2.597 10.404 1.00 85.19 91 ASN A C 1
ATOM 730 O O . ASN A 1 91 ? -13.503 3.704 9.942 1.00 85.19 91 ASN A O 1
ATOM 734 N N . ALA A 1 92 ? -12.819 1.727 10.738 1.00 85.81 92 ALA A N 1
ATOM 735 C CA . ALA A 1 92 ? -11.399 2.000 10.546 1.00 85.81 92 ALA A CA 1
ATOM 736 C C . ALA A 1 92 ? -11.032 2.154 9.062 1.00 85.81 92 ALA A C 1
ATOM 738 O O . ALA A 1 92 ? -10.298 3.078 8.721 1.00 85.81 92 ALA A O 1
ATOM 739 N N . ILE A 1 93 ? -11.571 1.318 8.169 1.00 87.56 93 ILE A N 1
ATOM 740 C CA . ILE A 1 93 ? -11.356 1.436 6.716 1.00 87.56 93 ILE A CA 1
ATOM 741 C C . ILE A 1 93 ? -11.882 2.779 6.196 1.00 87.56 93 ILE A C 1
ATOM 743 O O . ILE A 1 93 ? -11.176 3.480 5.465 1.00 87.56 93 ILE A O 1
ATOM 747 N N . ILE A 1 94 ? -13.089 3.177 6.608 1.00 88.75 94 ILE A N 1
ATOM 748 C CA . ILE A 1 94 ? -13.657 4.481 6.236 1.00 88.75 94 ILE A CA 1
ATOM 749 C C . ILE A 1 94 ? -12.747 5.609 6.727 1.00 88.75 94 ILE A C 1
ATOM 751 O O . ILE A 1 94 ? -12.375 6.489 5.950 1.00 88.75 94 ILE A O 1
ATOM 755 N N . LEU A 1 95 ? -12.331 5.561 7.994 1.00 87.25 95 LEU A N 1
ATOM 756 C CA . LEU A 1 95 ? -11.457 6.573 8.579 1.00 87.25 95 LEU A CA 1
ATOM 757 C C . LEU A 1 95 ? -10.104 6.662 7.853 1.00 87.25 95 LEU A C 1
ATOM 759 O O . LEU A 1 95 ? -9.577 7.757 7.676 1.00 87.25 95 LEU A O 1
ATOM 763 N N . LEU A 1 96 ? -9.556 5.527 7.413 1.00 91.31 96 LEU A N 1
ATOM 764 C CA . LEU A 1 96 ? -8.279 5.429 6.700 1.00 91.31 96 LEU A CA 1
ATOM 765 C C . LEU A 1 96 ? -8.342 5.883 5.243 1.00 91.31 96 LEU A C 1
ATOM 767 O O . LEU A 1 96 ? -7.313 6.219 4.657 1.00 91.31 96 LEU A O 1
ATOM 771 N N . THR A 1 97 ? -9.536 5.941 4.664 1.00 92.75 97 THR A N 1
ATOM 772 C CA . THR A 1 97 ? -9.716 6.377 3.277 1.00 92.75 97 THR A CA 1
ATOM 773 C C . THR A 1 97 ? -9.282 7.833 3.098 1.00 92.75 97 THR A C 1
ATOM 775 O O . THR A 1 97 ? -8.642 8.173 2.106 1.00 92.75 97 THR A O 1
ATOM 778 N N . ILE A 1 98 ? -9.552 8.692 4.084 1.00 92.25 98 ILE A N 1
ATOM 779 C CA . ILE A 1 98 ? -9.184 10.115 4.045 1.00 92.25 98 ILE A CA 1
ATOM 780 C C . ILE A 1 98 ? -7.657 10.313 3.941 1.00 92.25 98 ILE A C 1
ATOM 782 O O . ILE A 1 98 ? -7.210 10.912 2.958 1.00 92.25 98 ILE A O 1
ATOM 786 N N . PRO A 1 99 ? -6.824 9.819 4.884 1.00 93.25 99 PRO A N 1
ATOM 787 C CA . PRO A 1 99 ? -5.374 9.966 4.783 1.00 93.25 99 PRO A CA 1
ATOM 788 C C . PRO A 1 99 ? -4.785 9.236 3.576 1.00 93.25 99 PRO A C 1
ATOM 790 O O . PRO A 1 99 ? -3.818 9.727 2.998 1.00 93.25 99 PRO A O 1
ATOM 793 N N . PHE A 1 100 ? -5.375 8.112 3.156 1.00 95.75 100 PHE A N 1
ATOM 794 C CA . PHE A 1 100 ? -4.956 7.416 1.941 1.00 95.75 100 PHE A CA 1
ATOM 795 C C . PHE A 1 100 ? -5.076 8.317 0.706 1.00 95.75 100 PHE A C 1
ATOM 797 O O . PHE A 1 100 ? -4.102 8.491 -0.027 1.00 95.75 100 PHE A O 1
ATOM 804 N N . LEU A 1 101 ? -6.240 8.942 0.501 1.00 96.31 101 LEU A N 1
ATOM 805 C CA . LEU A 1 101 ? -6.471 9.836 -0.635 1.00 96.31 101 LEU A CA 1
ATOM 806 C C . LEU A 1 101 ? -5.548 11.058 -0.594 1.00 96.31 101 LEU A C 1
ATOM 808 O O . LEU A 1 101 ? -4.977 11.426 -1.618 1.00 96.31 101 LEU A O 1
ATOM 812 N N . LEU A 1 102 ? -5.341 11.655 0.581 1.00 95.44 102 LEU A N 1
ATOM 813 C CA . LEU A 1 102 ? -4.409 12.774 0.734 1.00 95.44 102 LEU A CA 1
ATOM 814 C C . LEU A 1 102 ? -2.958 12.381 0.429 1.00 95.44 102 LEU A C 1
ATOM 816 O O . LEU A 1 102 ? -2.248 13.130 -0.245 1.00 95.44 102 LEU A O 1
ATOM 820 N N . GLY A 1 103 ? -2.527 11.198 0.871 1.00 94.81 103 GLY A N 1
ATOM 821 C CA . GLY A 1 103 ? -1.211 10.653 0.545 1.00 94.81 103 GLY A CA 1
ATOM 822 C C . GLY A 1 103 ? -1.038 10.416 -0.955 1.00 94.81 103 GLY A C 1
ATOM 823 O O . GLY A 1 103 ? -0.013 10.791 -1.523 1.00 94.81 103 GLY A O 1
ATOM 824 N N . VAL A 1 104 ? -2.064 9.877 -1.620 1.00 95.69 104 VAL A N 1
ATOM 825 C CA . VAL A 1 104 ? -2.099 9.713 -3.083 1.00 95.69 104 VAL A CA 1
ATOM 826 C C . VAL A 1 104 ? -1.986 11.064 -3.794 1.00 95.69 104 VAL A C 1
ATOM 828 O O . VAL A 1 104 ? -1.185 11.200 -4.716 1.00 95.69 104 VAL A O 1
ATOM 831 N N . VAL A 1 105 ? -2.721 12.087 -3.352 1.00 95.25 105 VAL A N 1
ATOM 832 C CA . VAL A 1 105 ? -2.643 13.443 -3.928 1.00 95.25 105 VAL A CA 1
ATOM 833 C C . VAL A 1 105 ? -1.240 14.036 -3.763 1.00 95.25 105 VAL A C 1
ATOM 835 O O . VAL A 1 105 ? -0.692 14.594 -4.719 1.00 95.25 105 VAL A O 1
ATOM 838 N N . GLY A 1 106 ? -0.622 13.880 -2.589 1.00 92.69 106 GLY A N 1
ATOM 839 C CA . GLY A 1 106 ? 0.754 14.318 -2.337 1.00 92.69 106 GLY A CA 1
ATOM 840 C C . GLY A 1 106 ? 1.777 13.606 -3.229 1.00 92.69 106 GLY A C 1
ATOM 841 O O . GLY A 1 106 ? 2.654 14.251 -3.810 1.00 92.69 106 GLY A O 1
ATOM 842 N N . ALA A 1 107 ? 1.622 12.293 -3.399 1.00 94.25 107 ALA A N 1
ATOM 843 C CA . ALA A 1 107 ? 2.455 11.469 -4.271 1.00 94.25 107 ALA A CA 1
ATOM 844 C C . ALA A 1 107 ? 2.336 11.884 -5.744 1.00 94.25 107 ALA A C 1
ATOM 846 O O . ALA A 1 107 ? 3.343 12.163 -6.393 1.00 94.25 107 ALA A O 1
ATOM 847 N N . ILE A 1 108 ? 1.108 12.014 -6.259 1.00 93.38 108 ILE A N 1
ATOM 848 C CA . ILE A 1 108 ? 0.846 12.461 -7.635 1.00 93.38 108 ILE A CA 1
ATOM 849 C C . ILE A 1 108 ? 1.461 13.840 -7.868 1.00 93.38 108 ILE A C 1
ATOM 851 O O . ILE A 1 108 ? 2.159 14.038 -8.860 1.00 93.38 108 ILE A O 1
ATOM 855 N N . SER A 1 109 ? 1.270 14.774 -6.934 1.00 92.38 109 SER A N 1
ATOM 856 C CA . SER A 1 109 ? 1.842 16.121 -7.026 1.00 92.38 109 SER A CA 1
ATOM 857 C C . SER A 1 109 ? 3.367 16.076 -7.148 1.00 92.38 109 SER A C 1
ATOM 859 O O . SER A 1 109 ? 3.945 16.734 -8.014 1.00 92.38 109 SER A O 1
ATOM 861 N N . ARG A 1 110 ? 4.038 15.249 -6.333 1.00 90.88 110 ARG A N 1
ATOM 862 C CA . ARG A 1 110 ? 5.495 15.066 -6.401 1.00 90.88 110 ARG A CA 1
ATOM 863 C C . ARG A 1 110 ? 5.945 14.474 -7.729 1.00 90.88 110 ARG A C 1
ATOM 865 O O . ARG A 1 110 ? 6.984 14.886 -8.251 1.00 90.88 110 ARG A O 1
ATOM 872 N N . LEU A 1 111 ? 5.188 13.505 -8.230 1.00 90.44 111 LEU A N 1
ATOM 873 C CA . LEU A 1 111 ? 5.511 12.758 -9.434 1.00 90.44 111 LEU A CA 1
ATOM 874 C C . LEU A 1 111 ? 5.378 13.645 -10.680 1.00 90.44 111 LEU A C 1
ATOM 876 O O . LEU A 1 111 ? 6.294 13.692 -11.505 1.00 90.44 111 LEU A O 1
ATOM 880 N N . LEU A 1 112 ? 4.317 14.458 -10.734 1.00 88.38 112 LEU A N 1
ATOM 881 C CA . LEU A 1 112 ? 4.132 15.509 -11.737 1.00 88.38 112 LEU A CA 1
ATOM 882 C C . LEU A 1 112 ? 5.275 16.533 -11.697 1.00 88.38 112 LEU A C 1
ATOM 884 O O . LEU A 1 112 ? 5.826 16.867 -12.743 1.00 88.38 112 LEU A O 1
ATOM 888 N N . LEU A 1 113 ? 5.699 16.964 -10.503 1.00 88.88 113 LEU A N 1
ATOM 889 C CA . LEU A 1 113 ? 6.852 17.862 -10.340 1.00 88.88 113 LEU A CA 1
ATOM 890 C C . LEU A 1 113 ? 8.177 17.233 -10.797 1.00 88.88 113 LEU A C 1
ATOM 892 O O . LEU A 1 113 ? 9.068 17.947 -11.242 1.00 88.88 113 LEU A O 1
ATOM 896 N N . SER A 1 114 ? 8.335 15.910 -10.690 1.00 84.25 114 SER A N 1
ATOM 897 C CA . SER A 1 114 ? 9.529 15.203 -11.181 1.00 84.25 114 SER A CA 1
ATOM 898 C C . SER A 1 114 ? 9.526 14.915 -12.684 1.00 84.25 114 SER A C 1
ATOM 900 O O . SER A 1 114 ? 10.523 14.407 -13.190 1.00 84.25 114 SER A O 1
ATOM 902 N N . GLY A 1 115 ? 8.430 15.194 -13.398 1.00 80.75 115 GLY A N 1
ATOM 903 C CA . GLY A 1 115 ? 8.293 14.858 -14.819 1.00 80.75 115 GLY A CA 1
ATOM 904 C C . GLY A 1 115 ? 8.154 13.356 -15.105 1.00 80.75 115 GLY A C 1
ATOM 905 O O . GLY A 1 115 ? 8.264 12.938 -16.256 1.00 80.75 115 GLY A O 1
ATOM 906 N N . VAL A 1 116 ? 7.902 12.537 -14.079 1.00 82.06 116 VAL A N 1
ATOM 907 C CA . VAL A 1 116 ? 7.704 11.086 -14.208 1.00 82.06 116 VAL A CA 1
ATOM 908 C C . VAL A 1 116 ? 6.234 10.804 -14.514 1.00 82.06 116 VAL A C 1
ATOM 910 O O . VAL A 1 116 ? 5.332 11.421 -13.942 1.00 82.06 116 VAL A O 1
ATOM 913 N N . ARG A 1 117 ? 5.961 9.869 -15.431 1.00 82.06 117 ARG A N 1
ATOM 914 C CA . ARG A 1 117 ? 4.581 9.520 -15.791 1.00 82.06 117 ARG A CA 1
ATOM 915 C C . ARG A 1 117 ? 3.927 8.748 -14.651 1.00 82.06 117 ARG A C 1
ATOM 917 O O . ARG A 1 117 ? 4.337 7.636 -14.341 1.00 82.06 117 ARG A O 1
ATOM 924 N N . VAL A 1 118 ? 2.834 9.290 -14.116 1.00 79.25 118 VAL A N 1
ATOM 925 C CA . VAL A 1 118 ? 2.053 8.676 -13.024 1.00 79.25 118 VAL A CA 1
ATOM 926 C C . VAL A 1 118 ? 1.643 7.234 -13.324 1.00 79.25 118 VAL A C 1
ATOM 928 O O . VAL A 1 118 ? 1.681 6.379 -12.447 1.00 79.25 118 VAL A O 1
ATOM 931 N N . ILE A 1 119 ? 1.324 6.946 -14.588 1.00 80.12 119 ILE A N 1
ATOM 932 C CA . ILE A 1 119 ? 0.904 5.614 -15.036 1.00 80.12 119 ILE A CA 1
ATOM 933 C C . ILE A 1 119 ? 2.009 4.548 -14.910 1.00 80.12 119 ILE A C 1
ATOM 935 O O . ILE A 1 119 ? 1.700 3.366 -14.821 1.00 80.12 119 ILE A O 1
ATOM 939 N N . GLN A 1 120 ? 3.286 4.946 -14.929 1.00 80.12 120 GLN A N 1
ATOM 940 C CA . GLN A 1 120 ? 4.418 4.017 -14.831 1.00 80.12 120 GLN A CA 1
ATOM 941 C C . GLN A 1 120 ? 4.687 3.613 -13.377 1.00 80.12 120 GLN A C 1
ATOM 943 O O . GLN A 1 120 ? 5.194 2.528 -13.131 1.00 80.12 120 GLN A O 1
ATOM 948 N N . GLU A 1 121 ? 4.260 4.444 -12.425 1.00 85.69 121 GLU A N 1
ATOM 949 C CA . GLU A 1 121 ? 4.571 4.311 -11.001 1.00 85.69 121 GLU A CA 1
ATOM 950 C C . GLU A 1 121 ? 3.297 4.185 -10.150 1.00 85.69 121 GLU A C 1
ATOM 952 O O . GLU A 1 121 ? 3.202 4.694 -9.034 1.00 85.69 121 GLU A O 1
ATOM 957 N N . VAL A 1 122 ? 2.271 3.494 -10.658 1.00 87.62 122 VAL A N 1
ATOM 958 C CA . VAL A 1 122 ? 0.993 3.320 -9.938 1.00 87.62 122 VAL A CA 1
ATOM 959 C C . VAL A 1 122 ? 1.197 2.605 -8.599 1.00 87.62 122 VAL A C 1
ATOM 961 O O . VAL A 1 122 ? 0.602 2.992 -7.593 1.00 87.62 122 VAL A O 1
ATOM 964 N N . SER A 1 123 ? 2.084 1.605 -8.558 1.00 87.94 123 SER A N 1
ATOM 965 C CA . SER A 1 123 ? 2.431 0.913 -7.311 1.00 87.94 123 SER A CA 1
ATOM 966 C C . SER A 1 123 ? 3.045 1.864 -6.281 1.00 87.94 123 SER A C 1
ATOM 968 O O . SER A 1 123 ? 2.787 1.716 -5.087 1.00 87.94 123 SER A O 1
ATOM 970 N N . LEU A 1 124 ? 3.827 2.850 -6.730 1.00 90.00 124 LEU A N 1
ATOM 971 C CA . LEU A 1 124 ? 4.412 3.862 -5.857 1.00 90.00 124 LEU A CA 1
ATOM 972 C C . LEU A 1 124 ? 3.331 4.772 -5.283 1.00 90.00 124 LEU A C 1
ATOM 974 O O . LEU A 1 124 ? 3.296 4.990 -4.078 1.00 90.00 124 LEU A O 1
ATOM 978 N N . VAL A 1 125 ? 2.417 5.249 -6.129 1.00 92.44 125 VAL A N 1
ATOM 979 C CA . VAL A 1 125 ? 1.317 6.129 -5.713 1.00 92.44 125 VAL A CA 1
ATOM 980 C C . VAL A 1 125 ? 0.428 5.445 -4.670 1.00 92.44 125 VAL A C 1
ATOM 982 O O . VAL A 1 125 ? 0.119 6.038 -3.635 1.00 92.44 125 VAL A O 1
ATOM 985 N N . ILE A 1 126 ? 0.068 4.179 -4.898 1.00 93.88 126 ILE A N 1
ATOM 986 C CA . ILE A 1 126 ? -0.721 3.383 -3.945 1.00 93.88 126 ILE A CA 1
ATOM 987 C C . ILE A 1 126 ? 0.071 3.150 -2.649 1.00 93.88 126 ILE A C 1
ATOM 989 O O . ILE A 1 126 ? -0.473 3.318 -1.556 1.00 93.88 126 ILE A O 1
ATOM 993 N N . GLY A 1 127 ? 1.362 2.815 -2.752 1.00 92.94 127 GLY A N 1
ATOM 994 C CA . GLY A 1 127 ? 2.246 2.623 -1.600 1.00 92.94 127 GLY A CA 1
ATOM 995 C C . GLY A 1 127 ? 2.402 3.887 -0.748 1.00 92.94 127 GLY A C 1
ATOM 996 O O . GLY A 1 127 ? 2.341 3.819 0.479 1.00 92.94 127 GLY A O 1
ATOM 997 N N . SER A 1 128 ? 2.520 5.054 -1.381 1.00 93.06 128 SER A N 1
ATOM 998 C CA . SER A 1 128 ? 2.565 6.352 -0.706 1.00 93.06 128 SER A CA 1
ATOM 999 C C . SER A 1 128 ? 1.246 6.681 0.010 1.00 93.06 128 SER A C 1
ATOM 1001 O O . SER A 1 128 ? 1.275 7.183 1.134 1.00 93.06 128 SER A O 1
ATOM 1003 N N . GLY A 1 129 ? 0.094 6.337 -0.578 1.00 93.44 129 GLY A N 1
ATOM 1004 C CA . GLY A 1 129 ? -1.211 6.435 0.087 1.00 93.44 129 GLY A CA 1
ATOM 1005 C C . GLY A 1 129 ? -1.317 5.541 1.326 1.00 93.44 129 GLY A C 1
ATOM 1006 O O . GLY A 1 129 ? -1.754 5.990 2.387 1.00 93.44 129 GLY A O 1
ATOM 1007 N N . LEU A 1 130 ? -0.866 4.287 1.231 1.00 94.50 130 LEU A N 1
ATOM 1008 C CA . LEU A 1 130 ? -0.832 3.363 2.372 1.00 94.50 130 LEU A CA 1
ATOM 1009 C C . LEU A 1 130 ? 0.108 3.853 3.479 1.00 94.50 130 LEU A C 1
ATOM 1011 O O . LEU A 1 130 ? -0.249 3.792 4.654 1.00 94.50 130 LEU A O 1
ATOM 1015 N N . MET A 1 131 ? 1.277 4.398 3.128 1.00 92.25 131 MET A N 1
ATOM 1016 C CA . MET A 1 131 ? 2.185 5.013 4.101 1.00 92.25 131 MET A CA 1
ATOM 1017 C C . MET A 1 131 ? 1.533 6.184 4.843 1.00 92.25 131 MET A C 1
ATOM 1019 O O . MET A 1 131 ? 1.698 6.295 6.057 1.00 92.25 131 MET A O 1
ATOM 1023 N N . ALA A 1 132 ? 0.764 7.028 4.151 1.00 93.81 132 ALA A N 1
ATOM 1024 C CA . ALA A 1 132 ? 0.028 8.119 4.785 1.00 93.81 132 ALA A CA 1
ATOM 1025 C C . ALA A 1 132 ? -1.059 7.601 5.744 1.00 93.81 132 ALA A C 1
ATOM 1027 O O . ALA A 1 132 ? -1.173 8.091 6.868 1.00 93.81 132 ALA A O 1
ATOM 1028 N N . ALA A 1 133 ? -1.804 6.565 5.348 1.00 92.50 133 ALA A N 1
ATOM 1029 C CA . ALA A 1 133 ? -2.795 5.903 6.196 1.00 92.50 133 ALA A CA 1
ATOM 1030 C C . ALA A 1 133 ? -2.166 5.278 7.458 1.00 92.50 133 ALA A C 1
ATOM 1032 O O . ALA A 1 133 ? -2.658 5.492 8.568 1.00 92.50 133 ALA A O 1
ATOM 1033 N N . PHE A 1 134 ? -1.042 4.567 7.323 1.00 90.06 134 PHE A N 1
ATOM 1034 C CA . PHE A 1 134 ? -0.328 3.998 8.470 1.00 90.06 134 PHE A CA 1
ATOM 1035 C C . PHE A 1 134 ? 0.303 5.060 9.364 1.00 90.06 134 PHE A C 1
ATOM 1037 O O . PHE A 1 134 ? 0.265 4.918 10.582 1.00 90.06 134 PHE A O 1
ATOM 1044 N N . SER A 1 135 ? 0.843 6.137 8.790 1.00 88.81 135 SER A N 1
ATOM 1045 C CA . SER A 1 135 ? 1.358 7.268 9.564 1.00 88.81 135 SER A CA 1
ATOM 1046 C C . SER A 1 135 ? 0.247 7.912 10.393 1.00 88.81 135 SER A C 1
ATOM 1048 O O . SER A 1 135 ? 0.419 8.118 11.593 1.00 88.81 135 SER A O 1
ATOM 1050 N N . TRP A 1 136 ? -0.927 8.123 9.795 1.00 88.69 136 TRP A N 1
ATOM 1051 C CA . TRP A 1 136 ? -2.097 8.645 10.494 1.00 88.69 136 TRP A CA 1
ATOM 1052 C C . TRP A 1 136 ? -2.505 7.763 11.680 1.00 88.69 136 TRP A C 1
ATOM 1054 O O . TRP A 1 136 ? -2.729 8.266 12.782 1.00 88.69 136 TRP A O 1
ATOM 1064 N N . VAL A 1 137 ? -2.570 6.442 11.485 1.00 85.62 137 VAL A N 1
ATOM 1065 C CA . VAL A 1 137 ? -2.866 5.492 12.571 1.00 85.62 137 VAL A CA 1
ATOM 1066 C C . VAL A 1 137 ? -1.759 5.489 13.614 1.00 85.62 137 VAL A C 1
ATOM 1068 O O . VAL A 1 137 ? -2.063 5.514 14.800 1.00 85.62 137 VAL A O 1
ATOM 1071 N N . GLY A 1 138 ? -0.490 5.493 13.215 1.00 81.50 138 GLY A N 1
ATOM 1072 C CA . GLY A 1 138 ? 0.653 5.481 14.130 1.00 81.50 138 GLY A CA 1
ATOM 1073 C C . GLY A 1 138 ? 0.695 6.703 15.048 1.00 81.50 138 GLY A C 1
ATOM 1074 O O . GLY A 1 138 ? 1.002 6.567 16.232 1.00 81.50 138 GLY A O 1
ATOM 1075 N N . ILE A 1 139 ? 0.319 7.874 14.528 1.00 80.00 139 ILE A N 1
ATOM 1076 C CA . ILE A 1 139 ? 0.218 9.107 15.316 1.00 80.00 139 ILE A CA 1
ATOM 1077 C C . ILE A 1 139 ? -1.024 9.062 16.215 1.00 80.00 139 ILE A C 1
ATOM 1079 O O . ILE A 1 139 ? -0.911 9.263 17.422 1.00 80.00 139 ILE A O 1
ATOM 1083 N N . LYS A 1 140 ? -2.201 8.735 15.663 1.00 77.75 140 LYS A N 1
ATOM 1084 C CA . LYS A 1 140 ? -3.468 8.732 16.418 1.00 77.75 140 LYS A CA 1
ATOM 1085 C C . LYS A 1 140 ? -3.540 7.637 17.491 1.00 77.75 140 LYS A C 1
ATOM 1087 O O . LYS A 1 140 ? -4.187 7.823 18.511 1.00 77.75 140 LYS A O 1
ATOM 1092 N N . SER A 1 141 ? -2.895 6.496 17.268 1.00 70.38 141 SER A N 1
ATOM 1093 C CA . SER A 1 141 ? -2.867 5.374 18.218 1.00 70.38 141 SER A CA 1
ATOM 1094 C C . SER A 1 141 ? -1.921 5.598 19.396 1.00 70.38 141 SER A C 1
ATOM 1096 O O . SER A 1 141 ? -1.903 4.782 20.313 1.00 70.38 141 SER A O 1
ATOM 1098 N N . GLY A 1 142 ? -1.096 6.653 19.371 1.00 63.75 142 GLY A N 1
ATOM 1099 C CA . GLY A 1 142 ? -0.083 6.880 20.398 1.00 63.75 142 GLY A CA 1
ATOM 1100 C C . GLY A 1 142 ? 0.985 5.783 20.461 1.00 63.75 142 GLY A C 1
ATOM 1101 O O . GLY A 1 142 ? 1.817 5.816 21.359 1.00 63.75 142 GLY A O 1
ATOM 1102 N N . VAL A 1 143 ? 1.019 4.835 19.513 1.00 66.50 143 VAL A N 1
ATOM 1103 C CA . VAL A 1 143 ? 2.021 3.754 19.461 1.00 66.50 143 VAL A CA 1
ATOM 1104 C C . VAL A 1 143 ? 3.428 4.336 19.341 1.00 66.50 143 VAL A C 1
ATOM 1106 O O . VAL A 1 143 ? 4.354 3.873 20.000 1.00 66.50 143 VAL A O 1
ATOM 1109 N N . LEU A 1 144 ? 3.578 5.411 18.566 1.00 60.16 144 LEU A N 1
ATOM 1110 C CA . LEU A 1 144 ? 4.828 6.165 18.470 1.00 60.16 144 LEU A CA 1
ATOM 1111 C C . LEU A 1 144 ? 5.244 6.762 19.827 1.00 60.16 144 LEU A C 1
ATOM 1113 O O . LEU A 1 144 ? 6.409 6.666 20.202 1.00 60.16 144 LEU A O 1
ATOM 1117 N N . MET A 1 145 ? 4.290 7.292 20.601 1.00 58.53 145 MET A N 1
ATOM 1118 C CA . MET A 1 145 ? 4.551 7.763 21.964 1.00 58.53 145 MET A CA 1
ATOM 1119 C C . MET A 1 145 ? 4.860 6.610 22.919 1.00 58.53 145 MET A C 1
ATOM 1121 O O . MET A 1 145 ? 5.767 6.747 23.721 1.00 58.53 145 MET A O 1
ATOM 1125 N N . ALA A 1 146 ? 4.201 5.457 22.810 1.00 60.91 146 ALA A N 1
ATOM 1126 C CA . ALA A 1 146 ? 4.472 4.294 23.658 1.00 60.91 146 ALA A CA 1
ATOM 1127 C C . ALA A 1 146 ? 5.895 3.730 23.466 1.00 60.91 146 ALA A C 1
ATOM 1129 O O . ALA A 1 146 ? 6.504 3.245 24.417 1.00 60.91 146 ALA A O 1
ATOM 1130 N N . VAL A 1 147 ? 6.452 3.829 22.254 1.00 61.66 147 VAL A N 1
ATOM 1131 C CA . VAL A 1 147 ? 7.829 3.398 21.947 1.00 61.66 147 VAL A CA 1
ATOM 1132 C C . VAL A 1 147 ? 8.871 4.440 22.382 1.00 61.66 147 VAL A C 1
ATOM 1134 O O . VAL A 1 147 ? 9.966 4.079 22.821 1.00 61.66 147 VAL A O 1
ATOM 1137 N N . ILE A 1 148 ? 8.551 5.736 22.286 1.00 62.47 148 ILE A N 1
ATOM 1138 C CA . ILE A 1 148 ? 9.484 6.832 22.607 1.00 62.47 148 ILE A CA 1
ATOM 1139 C C . ILE A 1 148 ? 9.395 7.253 24.087 1.00 62.47 148 ILE A C 1
ATOM 1141 O O . ILE A 1 148 ? 10.389 7.709 24.646 1.00 62.47 148 ILE A O 1
ATOM 1145 N N . ALA A 1 149 ? 8.266 7.034 24.764 1.00 62.91 149 ALA A N 1
ATOM 1146 C CA . ALA A 1 149 ? 8.050 7.309 26.187 1.00 62.91 149 ALA A CA 1
ATOM 1147 C C . ALA A 1 149 ? 9.189 6.825 27.105 1.00 62.91 149 ALA A C 1
ATOM 1149 O O . ALA A 1 149 ? 9.698 7.657 27.855 1.00 62.91 149 ALA A O 1
ATOM 1150 N N . PRO A 1 150 ? 9.705 5.578 27.007 1.00 62.62 150 PRO A N 1
ATOM 1151 C CA . PRO A 1 150 ? 10.824 5.143 27.853 1.00 62.62 150 PRO A CA 1
ATOM 1152 C C . PRO A 1 150 ? 12.135 5.920 27.610 1.00 62.62 150 PRO A C 1
ATOM 1154 O O . PRO A 1 150 ? 13.064 5.845 28.417 1.00 62.62 150 PRO A O 1
ATOM 1157 N N . HIS A 1 151 ? 12.237 6.659 26.502 1.00 62.53 151 HIS A N 1
ATOM 1158 C CA . HIS A 1 151 ? 13.370 7.525 26.169 1.00 62.53 151 HIS A CA 1
ATOM 1159 C C . HIS A 1 151 ? 13.118 9.002 26.530 1.00 62.53 151 HIS A C 1
ATOM 1161 O O . HIS A 1 151 ? 14.073 9.701 26.864 1.00 62.53 151 HIS A O 1
ATOM 1167 N N . LEU A 1 152 ? 11.861 9.464 26.518 1.00 60.44 152 LEU A N 1
ATOM 1168 C CA . LEU A 1 152 ? 11.445 10.815 26.935 1.00 60.44 152 LEU A CA 1
ATOM 1169 C C . LEU A 1 152 ? 11.378 10.968 28.460 1.00 60.44 152 LEU A C 1
ATOM 1171 O O . LEU A 1 152 ? 11.746 12.013 28.993 1.00 60.44 152 LEU A O 1
ATOM 1175 N N . GLU A 1 153 ? 10.996 9.908 29.171 1.00 58.81 153 GLU A N 1
ATOM 1176 C CA . GLU A 1 153 ? 10.968 9.874 30.637 1.00 58.81 153 GLU A CA 1
ATOM 1177 C C . GLU A 1 153 ? 12.385 10.024 31.226 1.00 58.81 153 GLU A C 1
ATOM 1179 O O . GLU A 1 153 ? 12.589 10.721 32.218 1.00 58.81 153 GLU A O 1
ATOM 1184 N N . LYS A 1 154 ? 13.405 9.499 30.528 1.00 60.34 154 LYS A N 1
ATOM 1185 C CA . LYS A 1 154 ? 14.830 9.722 30.847 1.00 60.34 154 LYS A CA 1
ATOM 1186 C C . LYS A 1 154 ? 15.293 11.170 30.644 1.00 60.34 154 LYS A C 1
ATOM 1188 O O . LYS A 1 154 ? 16.357 11.529 31.140 1.00 60.34 154 LYS A O 1
ATOM 1193 N N . GLN A 1 155 ? 14.534 11.982 29.909 1.00 63.97 155 GLN A N 1
ATOM 1194 C CA . GLN A 1 155 ? 14.837 13.388 29.624 1.00 63.97 155 GLN A CA 1
ATOM 1195 C C . GLN A 1 155 ? 13.965 14.365 30.432 1.00 63.97 155 GLN A C 1
ATOM 1197 O O . GLN A 1 155 ? 14.064 15.572 30.229 1.00 63.97 155 GLN A O 1
ATOM 1202 N N . GLY A 1 156 ? 13.138 13.875 31.364 1.00 50.66 156 GLY A N 1
ATOM 1203 C CA . GLY A 1 156 ? 12.361 14.721 32.278 1.00 50.66 156 GLY A CA 1
ATOM 1204 C C . GLY A 1 156 ? 11.205 15.490 31.627 1.00 50.66 156 GLY A C 1
ATOM 1205 O O . GLY A 1 156 ? 10.637 16.379 32.256 1.00 50.66 156 GLY A O 1
ATOM 1206 N N . LEU A 1 157 ? 10.836 15.158 30.387 1.00 55.38 157 LEU A N 1
ATOM 1207 C CA . LEU A 1 157 ? 9.669 15.725 29.712 1.00 55.38 157 LEU A CA 1
ATOM 1208 C C . LEU A 1 157 ? 8.441 14.881 30.069 1.00 55.38 157 LEU A C 1
ATOM 1210 O O . LEU A 1 157 ? 8.060 13.957 29.351 1.00 55.38 157 LEU A O 1
ATOM 1214 N N . ALA A 1 158 ? 7.865 15.175 31.233 1.00 51.69 158 ALA A N 1
ATOM 1215 C CA . ALA A 1 158 ? 6.579 14.638 31.643 1.00 51.69 158 ALA A CA 1
ATOM 1216 C C . ALA A 1 158 ? 5.468 15.292 30.812 1.00 51.69 158 ALA A C 1
ATOM 12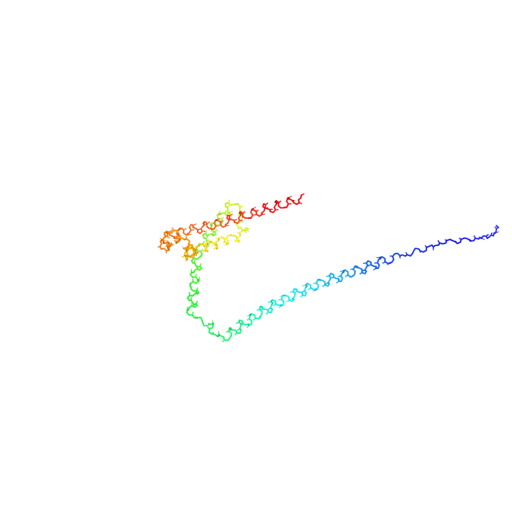18 O O . ALA A 1 158 ? 5.263 16.499 30.897 1.00 51.69 158 ALA A O 1
ATOM 1219 N N . GLU A 1 159 ? 4.836 14.464 29.983 1.00 52.44 159 GLU A N 1
ATOM 1220 C CA . GLU A 1 159 ? 3.448 14.480 29.496 1.00 52.44 159 GLU A CA 1
ATOM 1221 C C . GLU A 1 159 ? 3.474 13.889 28.076 1.00 52.44 159 GLU A C 1
ATOM 1223 O O . GLU A 1 159 ? 3.882 14.566 27.124 1.00 52.44 159 GLU A O 1
ATOM 1228 N N . PRO A 1 160 ? 3.088 12.612 27.886 1.00 52.00 160 PRO A N 1
ATOM 1229 C CA . PRO A 1 160 ? 2.846 12.090 26.553 1.00 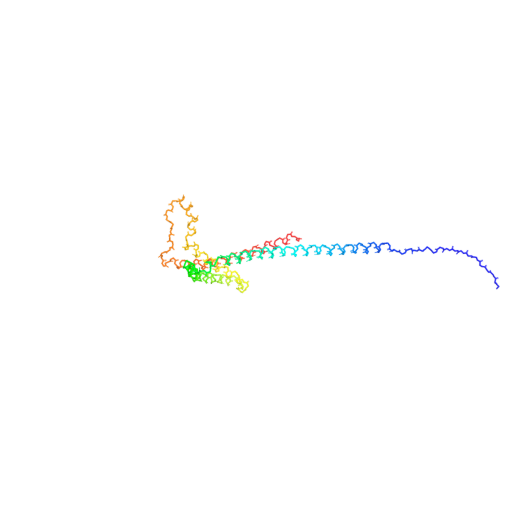52.00 160 PRO A CA 1
ATOM 1230 C C . PRO A 1 160 ? 1.634 12.837 26.002 1.00 52.00 160 PRO A C 1
ATOM 1232 O O . PRO A 1 160 ? 0.494 12.485 26.296 1.00 52.00 160 PRO A O 1
ATOM 1235 N N . ALA A 1 161 ? 1.891 13.904 25.243 1.00 51.09 161 ALA A N 1
ATOM 1236 C CA . ALA A 1 161 ? 0.861 14.723 24.630 1.00 51.09 161 ALA A CA 1
ATOM 1237 C C . ALA A 1 161 ? -0.126 13.813 23.888 1.00 51.09 161 ALA A C 1
ATOM 1239 O O . ALA A 1 161 ? 0.188 13.245 22.839 1.00 51.09 161 ALA A O 1
ATOM 1240 N N . GLN A 1 162 ? -1.322 13.648 24.449 1.00 51.94 162 GLN A N 1
ATOM 1241 C CA . GLN A 1 162 ? -2.454 13.084 23.737 1.00 51.94 162 GLN A CA 1
ATOM 1242 C C . GLN A 1 162 ? -2.828 14.099 22.651 1.00 51.94 162 GLN A C 1
ATOM 1244 O O . GLN A 1 162 ? -3.580 15.036 22.899 1.00 51.94 162 GLN A O 1
ATOM 1249 N N . ILE A 1 163 ? -2.281 13.932 21.442 1.00 54.06 163 ILE A N 1
ATOM 1250 C CA . ILE A 1 163 ? -2.550 14.756 20.241 1.00 54.06 163 ILE A CA 1
ATOM 1251 C C . ILE A 1 163 ? -3.978 14.484 19.705 1.00 54.06 163 ILE A C 1
ATOM 1253 O O . ILE A 1 163 ? -4.184 14.252 18.520 1.00 54.06 163 ILE A O 1
ATOM 1257 N N . SER A 1 164 ? -4.964 14.293 20.583 1.00 51.47 164 SER A N 1
ATOM 1258 C CA . SER A 1 164 ? -6.173 13.514 20.266 1.00 51.47 164 SER A CA 1
ATOM 1259 C C . SER A 1 164 ? -7.497 14.214 20.558 1.00 51.47 164 SER A C 1
ATOM 1261 O O . SER A 1 164 ? -8.528 13.545 20.518 1.00 51.47 164 SER A O 1
ATOM 1263 N N . SER A 1 165 ? -7.509 15.527 20.809 1.00 53.31 165 SER A N 1
ATOM 1264 C CA . SER A 1 165 ? -8.728 16.185 21.316 1.00 53.31 165 SER A CA 1
ATOM 1265 C C . SER A 1 165 ? -9.084 17.515 20.650 1.00 53.31 165 SER A C 1
ATOM 1267 O O . SER A 1 165 ? -10.198 17.993 20.863 1.00 53.31 165 SER A O 1
ATOM 1269 N N . SER A 1 166 ? -8.202 18.123 19.846 1.00 61.69 166 SER A N 1
ATOM 1270 C CA . SER A 1 166 ? -8.473 19.433 19.240 1.00 61.69 166 SER A CA 1
ATOM 1271 C C . SER A 1 166 ? -8.779 19.333 17.736 1.00 61.69 166 SER A C 1
ATOM 1273 O O . SER A 1 166 ? -8.077 18.629 17.008 1.00 61.69 166 SER A O 1
ATOM 1275 N N . PRO A 1 167 ? -9.763 20.087 17.203 1.00 63.78 167 PRO A N 1
ATOM 1276 C CA . PRO A 1 167 ? -9.994 20.214 15.758 1.00 63.78 167 PRO A CA 1
ATOM 1277 C C . PRO A 1 167 ? -8.755 20.657 14.955 1.00 63.78 167 PRO A C 1
ATOM 1279 O O . PRO A 1 167 ? -8.647 20.343 13.771 1.00 63.78 167 PRO A O 1
ATOM 1282 N N . SER A 1 168 ? -7.800 21.356 15.584 1.00 72.38 168 SER A N 1
ATOM 1283 C CA . SER A 1 168 ? -6.512 21.729 14.971 1.00 72.38 168 SER A CA 1
ATOM 1284 C C . SER A 1 168 ? -5.635 20.523 14.623 1.00 72.38 168 SER A C 1
ATOM 1286 O O . SER A 1 168 ? -4.868 20.563 13.656 1.00 72.38 168 SER A O 1
ATOM 1288 N N . ASP A 1 169 ? -5.766 19.436 15.379 1.00 76.19 169 ASP A N 1
ATOM 1289 C CA . ASP A 1 169 ? -4.949 18.234 15.218 1.00 76.19 169 ASP A CA 1
ATOM 1290 C C . ASP A 1 169 ? -5.340 17.509 13.929 1.00 76.19 169 ASP A C 1
ATOM 1292 O O . ASP A 1 169 ? -4.486 16.989 13.218 1.00 76.19 169 ASP A O 1
ATOM 1296 N N . PHE A 1 170 ? -6.621 17.569 13.551 1.00 80.06 170 PHE A N 1
ATOM 1297 C CA . PHE A 1 170 ? -7.119 16.990 12.306 1.00 80.06 170 PHE A CA 1
ATOM 1298 C C . PHE A 1 170 ? -6.476 17.619 11.062 1.00 80.06 170 PHE A C 1
ATOM 1300 O O . PHE A 1 170 ? -5.995 16.899 10.188 1.00 80.06 170 PHE A O 1
ATOM 1307 N N . TYR A 1 171 ? -6.418 18.953 10.985 1.00 86.62 171 TYR A N 1
ATOM 1308 C CA . TYR A 1 171 ? -5.785 19.646 9.856 1.00 86.62 171 TYR A CA 1
ATOM 1309 C C . TYR A 1 171 ? -4.274 19.417 9.815 1.00 86.62 171 TYR A C 1
ATOM 1311 O O . TYR A 1 171 ? -3.700 19.235 8.740 1.00 86.62 171 TYR A O 1
ATOM 1319 N N . THR A 1 172 ? -3.635 19.364 10.984 1.00 86.81 172 THR A N 1
ATOM 1320 C CA . THR A 1 172 ? -2.208 19.045 11.094 1.00 86.81 172 THR A CA 1
ATOM 1321 C C . THR A 1 172 ? -1.933 17.631 10.586 1.00 86.81 172 THR A C 1
ATOM 1323 O O . THR A 1 172 ? -1.028 17.428 9.780 1.00 86.81 172 THR A O 1
ATOM 1326 N N . LEU A 1 173 ? -2.762 16.658 10.964 1.00 87.19 173 LEU A N 1
ATOM 1327 C CA . LEU A 1 173 ? -2.674 15.283 10.477 1.00 87.19 173 LEU A CA 1
ATOM 1328 C C . LEU A 1 173 ? -2.946 15.180 8.968 1.00 87.19 173 LEU A C 1
ATOM 1330 O O . LEU A 1 173 ? -2.277 14.407 8.284 1.00 87.19 173 LEU A O 1
ATOM 1334 N N . MET A 1 174 ? -3.869 15.980 8.418 1.00 88.56 174 MET A N 1
ATOM 1335 C CA . MET A 1 174 ? -4.083 16.066 6.964 1.00 88.56 174 MET A CA 1
ATOM 1336 C C . MET A 1 174 ? -2.835 16.554 6.243 1.00 88.56 174 MET A C 1
ATOM 1338 O O . MET A 1 174 ? -2.418 15.952 5.252 1.00 88.56 174 MET A O 1
ATOM 1342 N N . LEU A 1 175 ? -2.206 17.604 6.763 1.00 89.69 175 LEU A N 1
ATOM 1343 C CA . LEU A 1 175 ? -0.966 18.125 6.209 1.00 89.69 175 LEU A CA 1
ATOM 1344 C C . LEU A 1 175 ? 0.156 17.078 6.281 1.00 89.69 175 LEU A C 1
ATOM 1346 O O . LEU A 1 175 ? 0.871 16.871 5.300 1.00 89.69 175 LEU A O 1
ATOM 1350 N N . VAL A 1 176 ? 0.267 16.361 7.403 1.00 91.38 176 VAL A N 1
ATOM 1351 C CA . VAL A 1 176 ? 1.212 15.247 7.564 1.00 91.38 176 VAL A CA 1
ATOM 1352 C C . VAL A 1 176 ? 0.949 14.152 6.530 1.00 91.38 176 VAL A C 1
ATOM 1354 O O . VAL A 1 176 ? 1.894 13.708 5.888 1.00 91.38 176 VAL A O 1
ATOM 1357 N N . ALA A 1 177 ? -0.302 13.751 6.296 1.00 92.50 177 ALA A N 1
ATOM 1358 C CA . ALA A 1 177 ? -0.636 12.731 5.299 1.00 92.50 177 ALA A CA 1
ATOM 1359 C C . ALA A 1 177 ? -0.177 13.125 3.883 1.00 92.50 177 ALA A C 1
ATOM 1361 O O . ALA A 1 177 ? 0.424 12.311 3.178 1.00 92.50 177 ALA A O 1
ATOM 1362 N N . VAL A 1 178 ? -0.388 14.387 3.490 1.00 91.88 178 VAL A N 1
ATOM 1363 C CA . VAL A 1 178 ? 0.093 14.918 2.204 1.00 91.88 178 VAL A CA 1
ATOM 1364 C C . VAL A 1 178 ? 1.622 14.893 2.138 1.00 91.88 178 VAL A C 1
ATOM 1366 O O . VAL A 1 178 ? 2.188 14.426 1.146 1.00 91.88 178 VAL A O 1
ATOM 1369 N N . PHE A 1 179 ? 2.305 15.348 3.194 1.00 92.88 179 PHE A N 1
ATOM 1370 C CA . PHE A 1 179 ? 3.767 15.345 3.248 1.00 92.88 179 PHE A CA 1
ATOM 1371 C C . PHE A 1 179 ? 4.356 13.939 3.211 1.00 92.88 179 PHE A C 1
ATOM 1373 O O . PHE A 1 179 ? 5.326 13.716 2.494 1.00 92.88 179 PHE A O 1
ATOM 1380 N N . VAL A 1 180 ? 3.768 12.983 3.929 1.00 93.88 180 VAL A N 1
ATOM 1381 C CA . VAL A 1 180 ? 4.194 11.578 3.915 1.00 93.88 180 VAL A CA 1
ATOM 1382 C C . VAL A 1 180 ? 4.061 10.997 2.509 1.00 93.88 180 VAL A C 1
ATOM 1384 O O . VAL A 1 180 ? 4.995 10.352 2.029 1.00 93.88 180 VAL A O 1
ATOM 1387 N N . GLY A 1 181 ? 2.957 11.282 1.812 1.00 91.62 181 GLY A N 1
ATOM 1388 C CA . GLY A 1 181 ? 2.767 10.866 0.422 1.00 91.62 181 GLY A CA 1
ATOM 1389 C C . GLY A 1 181 ? 3.826 11.446 -0.522 1.00 91.62 181 GLY A C 1
ATOM 1390 O O . GLY A 1 181 ? 4.487 10.716 -1.263 1.00 91.62 181 GLY A O 1
ATOM 1391 N N . MET A 1 182 ? 4.056 12.758 -0.434 1.00 93.56 182 MET A N 1
ATOM 1392 C CA . MET A 1 182 ? 5.079 13.467 -1.211 1.00 93.56 182 MET A CA 1
ATOM 1393 C C . MET A 1 182 ? 6.500 12.957 -0.911 1.00 93.56 182 MET A C 1
ATOM 1395 O O . MET A 1 182 ? 7.307 12.771 -1.825 1.00 93.56 182 MET A O 1
ATOM 1399 N N . PHE A 1 183 ? 6.810 12.714 0.362 1.00 92.12 183 PHE A N 1
ATOM 1400 C CA . PHE A 1 183 ? 8.115 12.249 0.824 1.00 92.12 183 PHE A CA 1
ATOM 1401 C C . PHE A 1 183 ? 8.407 10.814 0.382 1.00 92.12 183 PHE A C 1
ATOM 1403 O O . PHE A 1 183 ? 9.496 10.545 -0.119 1.00 92.12 183 PHE A O 1
ATOM 1410 N N . SER A 1 184 ? 7.432 9.911 0.505 1.00 90.31 184 SER A N 1
ATOM 1411 C CA . SER A 1 184 ? 7.544 8.513 0.072 1.00 90.31 184 SER A CA 1
ATOM 1412 C C . SER A 1 184 ? 7.919 8.416 -1.411 1.00 90.31 184 SER A C 1
ATOM 1414 O O . SER A 1 184 ? 8.893 7.752 -1.772 1.00 90.31 184 SER A O 1
ATOM 1416 N N . THR A 1 185 ? 7.226 9.176 -2.263 1.00 90.06 185 THR A N 1
ATOM 1417 C CA . THR A 1 185 ? 7.538 9.257 -3.697 1.00 90.06 185 THR A CA 1
ATOM 1418 C C . THR A 1 185 ? 8.933 9.838 -3.947 1.00 90.06 185 THR A C 1
ATOM 1420 O O . THR A 1 185 ? 9.685 9.329 -4.775 1.00 90.06 185 THR A O 1
ATOM 1423 N N . ASN A 1 186 ? 9.320 10.882 -3.208 1.00 90.81 186 ASN A N 1
ATOM 1424 C CA . ASN A 1 186 ? 10.646 11.485 -3.336 1.00 90.81 186 ASN A CA 1
ATOM 1425 C C . ASN A 1 186 ? 11.778 10.503 -2.985 1.00 90.81 186 ASN A C 1
ATOM 1427 O O . ASN A 1 186 ? 12.785 10.440 -3.690 1.00 90.81 186 ASN A O 1
ATOM 1431 N N . LEU A 1 187 ? 11.603 9.728 -1.912 1.00 87.88 187 LEU A N 1
ATOM 1432 C CA . LEU A 1 187 ? 12.566 8.728 -1.459 1.00 87.88 187 LEU A CA 1
ATOM 1433 C C . LEU A 1 187 ? 12.736 7.608 -2.490 1.00 87.88 187 LEU A C 1
ATOM 1435 O O . LEU A 1 187 ? 13.863 7.221 -2.791 1.00 87.88 187 LEU A O 1
ATOM 1439 N N . TYR A 1 188 ? 11.637 7.125 -3.069 1.00 87.81 188 TYR A N 1
ATOM 1440 C CA . TYR A 1 188 ? 11.692 6.108 -4.117 1.00 87.81 188 TYR A CA 1
ATOM 1441 C C . TYR A 1 188 ? 12.486 6.578 -5.337 1.00 87.81 188 TYR A C 1
ATOM 1443 O O . TYR A 1 188 ? 13.417 5.895 -5.762 1.00 87.81 188 TYR A O 1
ATOM 1451 N N . LEU A 1 189 ? 12.172 7.771 -5.857 1.00 85.75 189 LEU A N 1
ATOM 1452 C CA . LEU A 1 189 ? 12.883 8.338 -7.006 1.00 85.75 189 LEU A CA 1
ATOM 1453 C C . LEU A 1 189 ? 14.381 8.469 -6.722 1.00 85.75 189 LEU A C 1
ATOM 1455 O O . LEU A 1 189 ? 15.206 8.117 -7.562 1.00 85.75 189 LEU A O 1
ATOM 1459 N N . PHE A 1 190 ? 14.733 8.921 -5.518 1.00 87.62 190 PHE A N 1
ATOM 1460 C CA . PHE A 1 190 ? 16.123 9.029 -5.092 1.00 87.62 190 PHE A CA 1
ATOM 1461 C C . PHE A 1 190 ? 16.834 7.669 -5.057 1.00 87.62 190 PHE A C 1
ATOM 1463 O O . PHE A 1 190 ? 17.957 7.544 -5.549 1.00 87.62 190 PHE A O 1
ATOM 1470 N N . ILE A 1 191 ? 16.188 6.637 -4.506 1.00 86.12 191 ILE A N 1
ATOM 1471 C CA . ILE A 1 191 ? 16.749 5.282 -4.451 1.00 86.12 191 ILE A CA 1
ATOM 1472 C C . ILE A 1 191 ? 16.934 4.726 -5.862 1.00 86.12 191 ILE A C 1
ATOM 1474 O O . ILE A 1 191 ? 18.021 4.239 -6.167 1.00 86.12 191 ILE A O 1
ATOM 1478 N N . SER A 1 192 ? 15.926 4.846 -6.730 1.00 85.50 192 SER A N 1
ATOM 1479 C CA . SER A 1 192 ? 16.008 4.371 -8.116 1.00 85.50 192 SER A CA 1
ATOM 1480 C C . SER A 1 192 ? 17.181 5.019 -8.849 1.00 85.50 192 SER A C 1
ATOM 1482 O O . SER A 1 192 ? 18.052 4.325 -9.368 1.00 85.50 192 SER A O 1
ATOM 1484 N N . GLN A 1 193 ? 17.291 6.349 -8.777 1.00 85.94 193 GLN A N 1
ATOM 1485 C CA . GLN A 1 193 ? 18.402 7.089 -9.378 1.00 85.94 193 GLN A CA 1
ATOM 1486 C C . GLN A 1 193 ? 19.762 6.644 -8.831 1.00 85.94 193 GLN A C 1
ATOM 1488 O O . GLN A 1 193 ? 20.741 6.551 -9.574 1.00 85.94 193 GLN A O 1
ATOM 1493 N N . ARG A 1 194 ? 19.854 6.364 -7.526 1.00 87.94 194 ARG A N 1
ATOM 1494 C CA . ARG A 1 194 ? 21.106 5.923 -6.908 1.00 87.94 194 ARG A CA 1
ATOM 1495 C C . ARG A 1 194 ? 21.497 4.512 -7.341 1.00 87.94 194 ARG A C 1
ATOM 1497 O O . ARG A 1 194 ? 22.683 4.270 -7.565 1.00 87.94 194 ARG A O 1
ATOM 1504 N N . VAL A 1 195 ? 20.530 3.606 -7.463 1.00 88.44 195 VAL A N 1
ATOM 1505 C CA . VAL A 1 195 ? 20.745 2.241 -7.961 1.00 88.44 195 VAL A CA 1
ATOM 1506 C C . VAL A 1 195 ? 21.232 2.277 -9.409 1.00 88.44 195 VAL A C 1
ATOM 1508 O O . VAL A 1 195 ? 22.238 1.637 -9.716 1.00 88.44 195 VAL A O 1
ATOM 1511 N N . ASP A 1 196 ? 20.619 3.098 -10.261 1.00 86.75 196 ASP A N 1
ATOM 1512 C CA . ASP A 1 196 ? 21.026 3.246 -11.663 1.00 86.75 196 ASP A CA 1
ATOM 1513 C C . ASP A 1 196 ? 22.462 3.770 -11.791 1.00 86.75 196 ASP A C 1
ATOM 1515 O O . ASP A 1 196 ? 23.275 3.209 -12.527 1.00 86.75 196 ASP A O 1
ATOM 1519 N N . GLN A 1 197 ? 22.824 4.791 -11.006 1.00 85.00 197 GLN A N 1
ATOM 1520 C CA . GLN A 1 197 ? 24.190 5.326 -10.971 1.00 85.00 197 GLN A CA 1
ATOM 1521 C C . GLN A 1 197 ? 25.225 4.286 -10.527 1.00 85.00 197 GLN A C 1
ATOM 1523 O O . GLN A 1 197 ? 26.339 4.250 -11.054 1.00 85.00 197 GLN A O 1
ATOM 1528 N N . LEU A 1 198 ? 24.896 3.467 -9.526 1.00 85.25 198 LEU A N 1
ATOM 1529 C CA . LEU A 1 198 ? 25.795 2.426 -9.025 1.00 85.25 198 LEU A CA 1
ATOM 1530 C C . LEU A 1 198 ? 25.937 1.279 -10.029 1.00 85.25 198 LEU A C 1
ATOM 1532 O O . LEU A 1 198 ? 27.049 0.794 -10.231 1.00 85.25 198 LEU A O 1
ATOM 1536 N N . SER A 1 199 ? 24.845 0.895 -10.692 1.00 85.44 199 SER A N 1
ATOM 1537 C CA . SER A 1 199 ? 24.841 -0.119 -11.749 1.00 85.44 199 SER A CA 1
ATOM 1538 C C . SER A 1 199 ? 25.702 0.309 -12.941 1.00 85.44 199 SER A C 1
ATOM 1540 O O . SER A 1 199 ? 26.580 -0.437 -13.380 1.00 85.44 199 SER A O 1
ATOM 1542 N N . GLN A 1 200 ? 25.551 1.556 -13.396 1.00 84.12 200 GLN A N 1
ATOM 1543 C CA . GLN A 1 200 ? 26.355 2.111 -14.489 1.00 84.12 200 GLN A CA 1
ATOM 1544 C C . GLN A 1 200 ? 27.845 2.175 -14.130 1.00 84.12 200 GLN A C 1
ATOM 1546 O O . GLN A 1 200 ? 28.678 1.720 -14.909 1.00 84.12 200 GLN A O 1
ATOM 1551 N N . LYS A 1 201 ? 28.199 2.636 -12.922 1.00 76.94 201 LYS A N 1
ATOM 1552 C CA . LYS A 1 201 ? 29.599 2.653 -12.453 1.00 76.94 201 LYS A CA 1
ATOM 1553 C C . LYS A 1 201 ? 30.205 1.254 -12.304 1.00 76.94 201 LYS A C 1
ATOM 1555 O O . LYS A 1 201 ? 31.396 1.076 -12.551 1.00 76.94 201 LYS A O 1
ATOM 1560 N N . ALA A 1 202 ? 29.415 0.266 -11.890 1.00 71.06 202 ALA A N 1
ATOM 1561 C CA . ALA A 1 202 ? 29.867 -1.120 -11.787 1.00 71.06 202 ALA A CA 1
ATOM 1562 C C . ALA A 1 202 ? 30.082 -1.766 -13.166 1.00 71.06 202 ALA A C 1
ATOM 1564 O O . ALA A 1 202 ? 31.008 -2.562 -13.322 1.00 71.06 202 ALA A O 1
ATOM 1565 N N . SER A 1 203 ? 29.257 -1.410 -14.156 1.00 71.62 203 SER A N 1
ATOM 1566 C CA . SER A 1 203 ? 29.416 -1.851 -15.544 1.00 71.62 203 SER A CA 1
ATOM 1567 C C . SER A 1 203 ? 30.626 -1.205 -16.222 1.00 71.62 203 SER A C 1
ATOM 1569 O O . SER A 1 203 ? 31.330 -1.884 -16.963 1.00 71.62 203 SER A O 1
ATOM 1571 N N . ASP A 1 204 ? 30.888 0.076 -15.957 1.00 70.31 204 ASP A N 1
ATOM 1572 C CA . ASP A 1 204 ? 31.994 0.823 -16.573 1.00 70.31 204 ASP A CA 1
ATOM 1573 C C . ASP A 1 204 ? 33.363 0.362 -16.046 1.00 70.31 204 ASP A C 1
ATOM 1575 O O . ASP A 1 204 ? 34.313 0.234 -16.802 1.00 70.31 204 ASP A O 1
ATOM 1579 N N . LYS A 1 205 ? 33.452 -0.033 -14.766 1.00 63.19 205 LYS A N 1
ATOM 1580 C CA . LYS A 1 205 ? 34.677 -0.600 -14.165 1.00 63.19 205 LYS A CA 1
ATOM 1581 C C . LYS A 1 205 ? 35.037 -2.012 -14.673 1.00 63.19 205 LYS A C 1
ATOM 1583 O O . LYS A 1 205 ? 36.102 -2.523 -14.336 1.00 63.19 205 LYS A O 1
ATOM 1588 N N . ARG A 1 206 ? 34.141 -2.682 -15.410 1.00 55.34 206 ARG A N 1
ATOM 1589 C CA . ARG A 1 206 ? 34.384 -4.007 -16.021 1.00 55.34 206 ARG A CA 1
ATOM 1590 C C . ARG A 1 206 ? 34.787 -3.933 -17.499 1.00 55.34 206 ARG A C 1
ATOM 1592 O O . ARG A 1 206 ? 35.075 -4.985 -18.068 1.00 55.34 206 ARG A O 1
ATOM 1599 N N . ARG A 1 207 ? 34.778 -2.746 -18.109 1.00 46.72 207 ARG A N 1
ATOM 1600 C CA . ARG A 1 207 ? 35.394 -2.480 -19.415 1.00 46.72 207 ARG A CA 1
ATOM 1601 C C . ARG A 1 207 ? 36.801 -1.930 -19.228 1.00 46.72 207 ARG A C 1
ATOM 1603 O O . ARG A 1 207 ? 37.608 -2.176 -20.147 1.00 46.72 207 ARG A O 1
#

Radius of gyration: 38.39 Å; chains: 1; bounding box: 81×83×117 Å